Protein AF-A0A1A9WZL6-F1 (afdb_monomer)

Secondary structure (DSSP, 8-state):
-HHHHHHHHHHHHHTT----HHHHHHHHHHHHHHHHHHS---S----------HHHHHHHHHHTT-TT-----TTTTS-HHHHH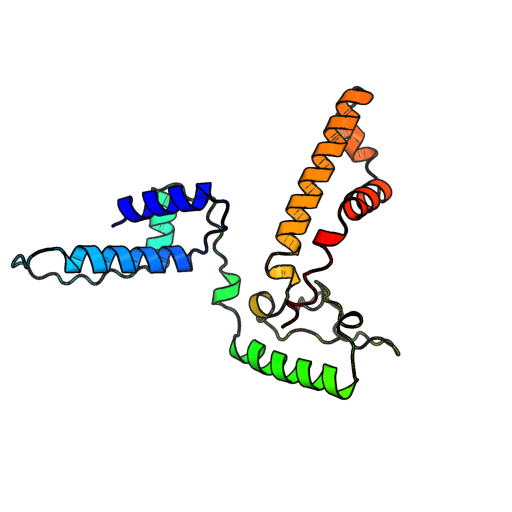HHHHHHHHHHHHHT--GGG----GGGS--TTS-S---BTTB---PPPTT-HHHH-TIIIIIHHHHHHHHHHHHHHHHHHHHHHH---HHHHHHH--HHHHHHHHHT-GGGTS--GGG--

pLDDT: mean 78.18, std 14.18, range [35.38, 95.5]

Organism: NCBI:txid37001

Structure (mmCIF, N/CA/C/O backbone):
data_AF-A0A1A9WZL6-F1
#
_entry.id   AF-A0A1A9WZL6-F1
#
loop_
_atom_site.group_PDB
_atom_site.id
_atom_site.type_symbol
_atom_site.label_atom_id
_atom_site.label_alt_id
_atom_site.label_comp_id
_atom_site.label_asym_id
_atom_site.label_entity_id
_atom_site.label_seq_id
_atom_site.pdbx_PDB_ins_code
_atom_site.Cartn_x
_atom_site.Cartn_y
_atom_site.Cartn_z
_atom_site.occupancy
_atom_site.B_iso_or_equiv
_atom_site.auth_seq_id
_atom_site.auth_comp_id
_atom_site.auth_asym_id
_atom_site.auth_atom_id
_atom_site.pdbx_PDB_model_num
ATOM 1 N N . MET A 1 1 ? -0.242 37.279 -7.493 1.00 82.62 1 MET A N 1
ATOM 2 C CA . MET A 1 1 ? 0.088 35.840 -7.647 1.00 82.62 1 MET A CA 1
ATOM 3 C C . MET A 1 1 ? -0.349 34.998 -6.443 1.00 82.62 1 MET A C 1
ATOM 5 O O . MET A 1 1 ? -1.228 34.166 -6.622 1.00 82.62 1 MET A O 1
ATOM 9 N N . GLU A 1 2 ? 0.187 35.208 -5.230 1.00 83.88 2 GLU A N 1
ATOM 10 C CA . GLU A 1 2 ? -0.081 34.311 -4.080 1.00 83.88 2 GLU A CA 1
ATOM 11 C C . GLU A 1 2 ? -1.556 34.266 -3.645 1.00 83.88 2 GLU A C 1
ATOM 13 O O . GLU A 1 2 ? -2.071 33.188 -3.383 1.00 83.88 2 GLU A O 1
ATOM 18 N N . GLN A 1 3 ? -2.276 35.393 -3.666 1.00 83.25 3 GLN A N 1
ATOM 19 C CA . GLN A 1 3 ? -3.717 35.424 -3.362 1.00 83.25 3 GLN A CA 1
ATOM 20 C C . GLN A 1 3 ? -4.545 34.580 -4.346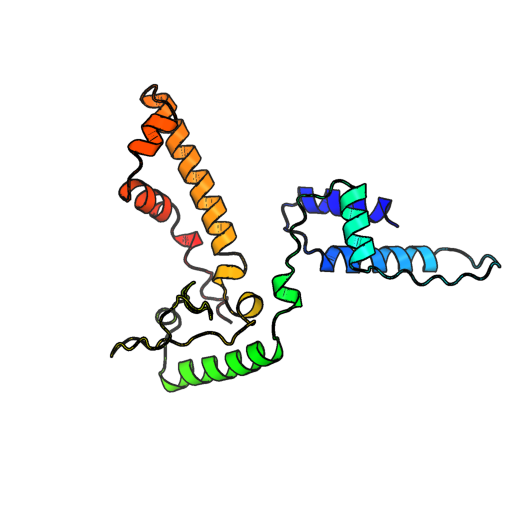 1.00 83.25 3 GLN A C 1
ATOM 22 O O . GLN A 1 3 ? -5.381 33.782 -3.931 1.00 83.25 3 GLN A O 1
ATOM 27 N N . SER A 1 4 ? -4.273 34.706 -5.649 1.00 84.12 4 SER A N 1
ATOM 28 C CA . SER A 1 4 ? -4.923 33.906 -6.695 1.00 84.12 4 SER A CA 1
ATOM 29 C C . SER A 1 4 ? -4.621 32.412 -6.537 1.00 84.12 4 SER A C 1
ATOM 31 O O . SER A 1 4 ? -5.478 31.573 -6.806 1.00 84.12 4 SER A O 1
ATOM 33 N N . LEU A 1 5 ? -3.409 32.076 -6.082 1.00 86.56 5 LEU A N 1
ATOM 34 C CA . LEU A 1 5 ? -3.016 30.702 -5.790 1.00 86.56 5 LEU A CA 1
ATOM 35 C C . LEU A 1 5 ? -3.771 30.147 -4.573 1.00 86.56 5 LEU A C 1
ATOM 37 O O . LEU A 1 5 ? -4.222 29.008 -4.624 1.00 86.56 5 LEU A O 1
ATOM 41 N N . THR A 1 6 ? -3.964 30.942 -3.519 1.00 85.31 6 THR A N 1
ATOM 42 C CA . THR A 1 6 ? -4.725 30.543 -2.325 1.00 85.31 6 THR A CA 1
ATOM 43 C C . THR A 1 6 ? -6.196 30.282 -2.639 1.00 85.31 6 THR A C 1
ATOM 45 O O . THR A 1 6 ? -6.694 29.219 -2.284 1.00 85.31 6 THR A O 1
ATOM 48 N N . VAL A 1 7 ? -6.864 31.172 -3.384 1.00 86.00 7 VAL A N 1
ATOM 49 C CA . VAL A 1 7 ? -8.265 30.967 -3.814 1.00 86.00 7 VAL A CA 1
ATOM 50 C C . VAL A 1 7 ? -8.408 29.676 -4.623 1.00 86.00 7 VAL A C 1
ATOM 52 O O . VAL A 1 7 ? -9.340 28.902 -4.421 1.00 86.00 7 VAL A O 1
ATOM 55 N N . TRP A 1 8 ? -7.447 29.399 -5.508 1.00 85.44 8 TRP A N 1
ATOM 56 C CA . TRP A 1 8 ? -7.428 28.152 -6.268 1.00 85.44 8 TRP A CA 1
ATOM 57 C C . TRP A 1 8 ? -7.211 26.915 -5.373 1.00 85.44 8 TRP A C 1
ATOM 59 O O . TRP A 1 8 ? -7.873 25.900 -5.567 1.00 85.44 8 TRP A O 1
ATOM 69 N N . ILE A 1 9 ? -6.334 26.985 -4.365 1.00 81.44 9 ILE A N 1
ATOM 70 C CA . ILE A 1 9 ? -6.131 25.891 -3.394 1.00 81.44 9 ILE A CA 1
ATOM 71 C C . ILE A 1 9 ? -7.400 25.646 -2.559 1.00 81.44 9 ILE A C 1
ATOM 73 O O . ILE A 1 9 ? -7.759 24.496 -2.305 1.00 81.44 9 ILE A O 1
ATOM 77 N N . GLU A 1 10 ? -8.107 26.695 -2.147 1.00 81.94 10 GLU A N 1
ATOM 78 C CA . GLU A 1 10 ? -9.365 26.583 -1.397 1.00 81.94 10 GLU A CA 1
ATOM 79 C C . GLU A 1 10 ? -10.476 25.910 -2.219 1.00 81.94 10 GLU A C 1
ATOM 81 O O . GLU A 1 10 ? -11.231 25.088 -1.699 1.00 81.94 10 GLU A O 1
ATOM 86 N N . ASP A 1 11 ? -10.551 26.202 -3.516 1.00 79.81 11 ASP A N 1
ATOM 87 C CA . ASP A 1 11 ? -11.493 25.555 -4.435 1.00 79.81 11 ASP A CA 1
ATOM 88 C C . ASP A 1 11 ? -11.171 24.059 -4.632 1.00 79.81 11 ASP A C 1
ATOM 90 O O . ASP A 1 11 ? -12.042 23.186 -4.582 1.00 79.81 11 ASP A O 1
ATOM 94 N N . MET A 1 12 ? -9.884 23.731 -4.744 1.00 71.44 12 MET A N 1
ATOM 95 C CA . MET A 1 12 ? -9.415 22.349 -4.896 1.00 71.44 12 MET A CA 1
ATOM 96 C C . MET A 1 12 ? -9.511 21.520 -3.606 1.00 71.44 12 MET A C 1
ATOM 98 O O . MET A 1 12 ? -9.736 20.312 -3.649 1.00 71.44 12 MET A O 1
ATOM 102 N N . THR A 1 13 ? -9.406 22.144 -2.433 1.00 67.56 13 THR A N 1
ATOM 103 C CA . THR A 1 13 ? -9.600 21.438 -1.153 1.00 67.56 13 THR A CA 1
ATOM 104 C C . THR A 1 13 ? -11.074 21.108 -0.889 1.00 67.56 13 THR A C 1
ATOM 106 O O . THR A 1 13 ? -11.366 20.064 -0.301 1.00 67.56 13 THR A O 1
ATOM 109 N N . LYS A 1 14 ? -12.022 21.911 -1.396 1.00 69.62 14 LYS A N 1
ATOM 110 C CA . LYS A 1 14 ? -13.469 21.607 -1.350 1.00 69.62 14 LYS A CA 1
ATOM 111 C C . LYS A 1 14 ? -13.859 20.392 -2.198 1.00 69.62 14 LY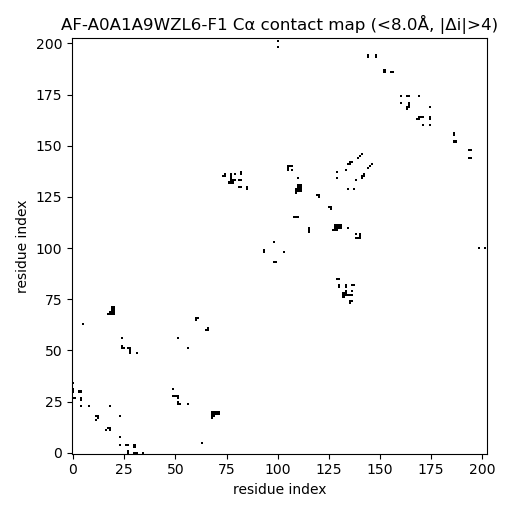S A C 1
ATOM 113 O O . LYS A 1 14 ? -14.809 19.694 -1.852 1.00 69.62 14 LYS A O 1
ATOM 118 N N . THR A 1 15 ? -13.104 20.091 -3.253 1.00 62.06 15 THR A N 1
ATOM 119 C CA . THR A 1 15 ? -13.333 18.939 -4.145 1.00 62.06 15 THR A CA 1
ATOM 120 C C . THR A 1 15 ? -12.657 17.635 -3.674 1.00 62.06 15 THR A C 1
ATOM 122 O O . THR A 1 15 ? -12.689 16.638 -4.388 1.00 62.06 15 THR A O 1
ATOM 125 N N . ARG A 1 16 ? -12.113 17.592 -2.440 1.00 54.00 16 ARG A N 1
ATOM 126 C CA . ARG A 1 16 ? -11.477 16.419 -1.784 1.00 54.00 16 ARG A CA 1
ATOM 127 C C . ARG A 1 16 ? -10.335 15.750 -2.575 1.00 54.00 16 ARG A C 1
ATOM 129 O O . ARG A 1 16 ? -9.996 14.600 -2.295 1.00 54.00 16 ARG A O 1
ATOM 136 N N . LEU A 1 17 ? -9.699 16.451 -3.512 1.00 56.75 17 LEU A N 1
ATOM 137 C CA . LEU A 1 17 ? -8.509 15.954 -4.207 1.00 56.75 17 LEU A CA 1
ATOM 138 C C . LEU A 1 17 ? -7.251 16.221 -3.369 1.00 56.75 17 LEU A C 1
ATOM 140 O O . LEU A 1 17 ? -7.033 17.326 -2.872 1.00 56.75 17 LEU A O 1
ATOM 144 N N . SER A 1 18 ? -6.411 15.196 -3.206 1.00 57.91 18 SER A N 1
ATOM 145 C CA . SER A 1 18 ? -5.096 15.336 -2.572 1.00 57.91 18 SER A CA 1
ATOM 146 C C . SER A 1 18 ? -4.189 16.173 -3.478 1.00 57.91 18 SER A C 1
ATOM 148 O O . SER A 1 18 ? -3.873 15.760 -4.591 1.00 57.91 18 SER A O 1
ATOM 150 N N . LEU A 1 19 ? -3.785 17.359 -3.021 1.00 65.38 19 LEU A N 1
ATOM 151 C CA . LEU A 1 19 ? -2.954 18.286 -3.791 1.00 65.38 19 LEU A CA 1
ATOM 152 C C . LEU A 1 19 ? -1.462 18.009 -3.572 1.00 65.38 19 LEU A C 1
ATOM 154 O O . LEU A 1 19 ? -0.939 18.219 -2.477 1.00 65.38 19 LEU A O 1
ATOM 158 N N . ASP A 1 20 ? -0.771 17.604 -4.637 1.00 70.38 20 ASP A N 1
ATOM 159 C CA . ASP A 1 20 ? 0.691 17.503 -4.678 1.00 70.38 20 ASP A CA 1
ATOM 160 C C . ASP A 1 20 ? 1.331 18.909 -4.682 1.00 70.38 20 ASP A C 1
ATOM 162 O O . ASP A 1 20 ? 0.933 19.813 -5.425 1.00 70.38 20 ASP A O 1
ATOM 166 N N . GLY A 1 21 ? 2.368 19.099 -3.862 1.00 72.44 21 GLY A N 1
ATOM 167 C CA . GLY A 1 21 ? 3.145 20.335 -3.803 1.00 72.44 21 GLY A CA 1
ATOM 168 C C . GLY A 1 21 ? 3.780 20.732 -5.141 1.00 72.44 21 GLY A C 1
ATOM 169 O O . GLY A 1 21 ? 3.958 21.925 -5.393 1.00 72.44 21 GLY A O 1
ATOM 170 N N . ASN A 1 22 ? 4.074 19.780 -6.033 1.00 77.06 22 ASN A N 1
ATOM 171 C CA . ASN A 1 22 ? 4.552 20.096 -7.383 1.00 77.06 22 ASN A CA 1
ATOM 172 C C . ASN A 1 22 ? 3.460 20.728 -8.255 1.00 77.06 22 ASN A C 1
ATOM 174 O O . ASN A 1 22 ? 3.741 21.688 -8.976 1.00 77.06 22 ASN A O 1
ATOM 178 N N . VAL A 1 23 ? 2.210 20.275 -8.132 1.00 81.62 23 VAL A N 1
ATOM 179 C CA . VAL A 1 23 ? 1.062 20.863 -8.842 1.00 81.62 23 VAL A CA 1
ATOM 180 C C . VAL A 1 23 ? 0.847 22.309 -8.388 1.00 81.62 23 VAL A C 1
ATOM 182 O O . VAL A 1 23 ? 0.633 23.198 -9.215 1.00 81.62 23 VAL A O 1
ATOM 185 N N . VAL A 1 24 ? 0.997 22.581 -7.087 1.00 82.81 24 VAL A N 1
ATOM 186 C CA . VAL A 1 24 ? 0.900 23.945 -6.541 1.00 82.81 24 VAL A CA 1
ATOM 187 C C . VAL A 1 24 ? 2.015 24.849 -7.081 1.00 82.81 24 VAL A C 1
ATOM 189 O O . VAL A 1 24 ? 1.739 25.968 -7.514 1.00 82.81 24 VAL A O 1
ATOM 192 N N . LYS A 1 25 ? 3.264 24.365 -7.133 1.00 85.06 25 LYS A N 1
ATOM 193 C CA . LYS A 1 25 ? 4.392 25.115 -7.720 1.00 85.06 25 LYS A CA 1
ATOM 194 C C . LYS A 1 25 ? 4.180 25.410 -9.207 1.00 85.06 25 LYS A C 1
ATOM 196 O O . LYS A 1 25 ? 4.403 26.538 -9.641 1.00 85.06 25 LYS A O 1
ATOM 201 N N . GLN A 1 26 ? 3.704 24.435 -9.984 1.00 82.50 26 GLN A N 1
ATOM 202 C CA . GLN A 1 26 ? 3.396 24.628 -11.405 1.00 82.50 26 GLN A CA 1
ATOM 203 C C . GLN A 1 26 ? 2.263 25.638 -11.616 1.00 82.50 26 GLN A C 1
ATOM 205 O O . GLN A 1 26 ? 2.345 26.488 -12.505 1.00 82.50 26 GLN A O 1
ATOM 210 N N . LYS A 1 27 ? 1.2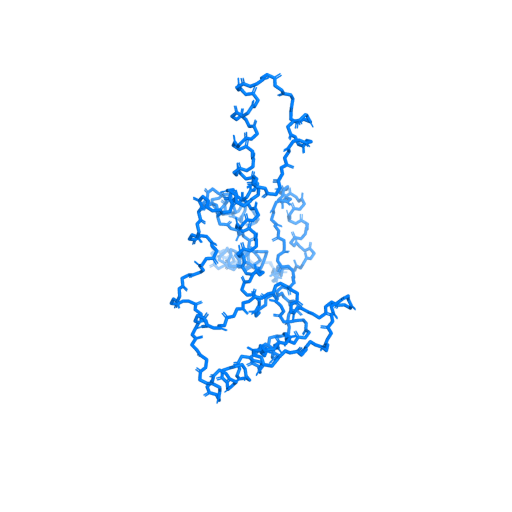11 25.584 -10.790 1.00 87.94 27 LYS A N 1
ATOM 211 C CA . LYS A 1 27 ? 0.116 26.556 -10.851 1.00 87.94 27 LYS A CA 1
ATOM 212 C C . LYS A 1 27 ? 0.599 27.968 -10.512 1.00 87.94 27 LYS A C 1
ATOM 214 O O . LYS A 1 27 ? 0.206 28.906 -11.201 1.00 87.94 27 LYS A O 1
ATOM 219 N N . ALA A 1 28 ? 1.485 28.115 -9.525 1.00 88.50 28 ALA A N 1
ATOM 220 C CA . ALA A 1 28 ? 2.089 29.398 -9.162 1.00 88.50 28 ALA A CA 1
ATOM 221 C C . ALA A 1 28 ? 2.856 30.034 -10.333 1.00 88.50 28 ALA A C 1
ATOM 223 O O . ALA A 1 28 ? 2.652 31.210 -10.628 1.00 88.50 28 ALA A O 1
ATOM 224 N N . LEU A 1 29 ? 3.668 29.239 -11.044 1.00 86.44 29 LEU A N 1
ATOM 225 C CA . LEU A 1 29 ? 4.390 29.685 -12.243 1.00 86.44 29 LEU A CA 1
ATOM 226 C C . LEU A 1 29 ? 3.434 30.131 -13.356 1.00 86.44 29 LEU A C 1
ATOM 228 O O . LEU A 1 29 ? 3.625 31.189 -13.947 1.00 86.44 29 LEU A O 1
ATOM 232 N N . LYS A 1 30 ? 2.370 29.358 -13.615 1.00 86.81 30 LYS A N 1
ATOM 233 C CA . LYS A 1 30 ? 1.360 29.719 -14.623 1.00 86.81 30 LYS A CA 1
ATOM 234 C C . LYS A 1 30 ? 0.658 31.036 -14.290 1.00 86.81 30 LYS A C 1
ATOM 236 O O . LYS A 1 30 ? 0.483 31.861 -15.178 1.00 86.81 30 LYS A O 1
ATOM 241 N N . ILE A 1 31 ? 0.277 31.239 -13.026 1.00 86.25 31 ILE A N 1
ATOM 242 C CA . ILE A 1 31 ? -0.351 32.489 -12.571 1.00 86.25 31 ILE A CA 1
ATOM 243 C C . ILE A 1 31 ? 0.625 33.660 -12.720 1.00 86.25 31 ILE A C 1
ATOM 245 O O . ILE A 1 31 ? 0.223 34.715 -13.193 1.00 86.25 31 ILE A O 1
ATOM 249 N N . PHE A 1 32 ? 1.894 33.483 -12.343 1.00 86.12 32 PHE A N 1
ATOM 250 C CA . PHE A 1 32 ? 2.912 34.525 -12.483 1.00 86.12 32 PHE A CA 1
ATOM 251 C C . PHE A 1 32 ? 3.109 34.944 -13.946 1.00 86.12 32 PHE A C 1
ATOM 253 O O . PHE A 1 32 ? 2.983 36.120 -14.269 1.00 86.12 32 PHE A O 1
ATOM 260 N N . ASN A 1 33 ? 3.318 33.977 -14.844 1.00 84.56 33 ASN A N 1
ATOM 261 C CA . ASN A 1 33 ? 3.514 34.254 -16.268 1.00 84.56 33 ASN A CA 1
ATOM 262 C C . ASN A 1 33 ? 2.287 34.920 -16.906 1.00 84.56 33 ASN A C 1
ATOM 264 O O . ASN A 1 33 ? 2.438 35.801 -17.748 1.00 84.56 33 ASN A O 1
ATOM 268 N N . TYR A 1 34 ? 1.079 34.511 -16.504 1.00 82.44 34 TYR A N 1
ATOM 269 C CA . TYR A 1 34 ? -0.162 35.122 -16.977 1.00 82.44 34 TYR A CA 1
ATOM 270 C C . TYR A 1 34 ? -0.248 36.599 -16.580 1.00 82.44 34 TYR A C 1
ATOM 272 O O . TYR A 1 34 ? -0.511 37.434 -17.437 1.00 82.44 34 TYR A O 1
ATOM 280 N N . LEU A 1 35 ? 0.034 36.925 -15.314 1.00 81.19 35 LEU A N 1
ATOM 281 C CA . LEU A 1 35 ? -0.000 38.305 -14.821 1.00 81.19 35 LEU A CA 1
ATOM 282 C C . LEU A 1 35 ? 1.030 39.185 -15.546 1.00 81.19 35 LEU A C 1
ATOM 284 O O . LEU A 1 35 ? 0.670 40.250 -16.040 1.00 81.19 35 LEU A O 1
ATOM 288 N N . ASN A 1 36 ? 2.252 38.683 -15.738 1.00 75.94 36 ASN A N 1
ATOM 289 C CA . ASN A 1 36 ? 3.298 39.402 -16.473 1.00 75.94 36 ASN A CA 1
ATOM 290 C C . ASN A 1 36 ? 2.979 39.581 -17.965 1.00 75.94 36 ASN A C 1
ATOM 292 O O . ASN A 1 36 ? 3.452 40.525 -18.582 1.00 75.94 36 ASN A O 1
ATOM 296 N N . SER A 1 37 ? 2.190 38.682 -18.561 1.00 73.75 37 SER A N 1
ATOM 297 C CA . SER A 1 37 ? 1.762 38.805 -19.965 1.00 73.75 37 SER A CA 1
ATOM 298 C C . SER A 1 37 ? 0.626 39.819 -20.149 1.00 73.75 37 SER A C 1
ATOM 300 O O . SER A 1 37 ? 0.337 40.218 -21.274 1.00 73.75 37 SER A O 1
ATOM 302 N N . THR A 1 38 ? -0.049 40.203 -19.060 1.00 67.25 38 THR A N 1
ATOM 303 C CA . THR A 1 38 ? -1.181 41.143 -19.068 1.00 67.25 38 THR A CA 1
ATOM 304 C C . THR A 1 38 ? -0.813 42.561 -18.628 1.00 67.25 38 THR A C 1
ATOM 306 O O . THR A 1 38 ? -1.606 43.478 -18.835 1.00 67.25 38 THR A O 1
ATOM 309 N N . GLU A 1 39 ? 0.371 42.762 -18.050 1.00 65.94 39 GLU A N 1
ATOM 310 C CA . GLU A 1 39 ? 0.878 44.087 -17.688 1.00 65.94 39 GLU A CA 1
ATOM 311 C C . GLU A 1 39 ? 1.499 44.774 -18.921 1.00 65.94 39 GLU A C 1
ATOM 313 O O . GLU A 1 39 ? 2.330 44.206 -19.627 1.00 65.94 39 GLU A O 1
ATOM 318 N N . GLN A 1 40 ? 1.048 45.998 -19.226 1.00 56.62 40 GLN A N 1
ATOM 319 C CA . GLN A 1 40 ? 1.673 46.857 -20.241 1.00 56.62 40 GLN A CA 1
ATOM 320 C C . GLN A 1 40 ? 3.105 47.214 -19.805 1.00 56.62 40 GLN A C 1
ATOM 322 O O . GLN A 1 40 ? 3.336 47.361 -18.605 1.00 56.62 40 GLN A O 1
ATOM 327 N N . PRO A 1 41 ? 4.057 47.389 -20.741 1.00 52.47 41 PRO A N 1
ATOM 328 C CA . PRO A 1 41 ? 5.465 47.559 -20.408 1.00 52.47 41 PRO A CA 1
ATOM 329 C C . PRO A 1 41 ? 5.685 48.905 -19.710 1.00 52.47 41 PRO A C 1
ATOM 331 O O . PRO A 1 41 ? 5.793 49.945 -20.357 1.00 52.47 41 PRO A O 1
ATOM 334 N N . SER A 1 42 ? 5.747 48.898 -18.380 1.00 53.50 42 SER A N 1
ATOM 335 C CA . SER A 1 42 ? 6.302 50.009 -17.620 1.00 53.50 42 SER A CA 1
ATOM 336 C C . SER A 1 42 ? 7.822 49.911 -17.660 1.00 53.50 42 SER A C 1
ATOM 338 O O . SER A 1 42 ? 8.404 48.883 -17.320 1.00 53.50 42 SER A O 1
ATOM 340 N N . THR A 1 43 ? 8.446 50.996 -18.102 1.00 53.31 43 THR A N 1
ATOM 341 C CA . THR A 1 43 ? 9.883 51.247 -18.038 1.00 53.31 43 THR A CA 1
ATOM 342 C C . THR A 1 43 ? 10.327 51.300 -16.582 1.00 53.31 43 THR A C 1
ATOM 344 O O . THR A 1 43 ? 10.277 52.367 -15.992 1.00 53.31 43 THR A O 1
ATOM 347 N N . ASP A 1 44 ? 10.689 50.159 -16.010 1.00 52.22 44 ASP A N 1
ATOM 348 C CA . ASP A 1 44 ? 11.685 50.043 -14.945 1.00 52.22 44 ASP A CA 1
ATOM 349 C C . ASP A 1 44 ? 12.150 48.581 -14.914 1.00 52.22 44 ASP A C 1
ATOM 351 O O . ASP A 1 44 ? 11.382 47.647 -14.677 1.00 52.22 44 ASP A O 1
ATOM 355 N N . GLU A 1 45 ? 13.413 48.391 -15.286 1.00 54.72 45 GLU A N 1
ATOM 356 C CA . GLU A 1 45 ? 14.087 47.103 -15.370 1.00 54.72 45 GLU A CA 1
ATOM 357 C C . GLU A 1 45 ? 14.250 46.492 -13.978 1.00 54.72 45 GLU A C 1
ATOM 359 O O . GLU A 1 45 ? 15.171 46.823 -13.242 1.00 54.72 45 GLU A O 1
ATOM 364 N N . ASP A 1 46 ? 13.400 45.523 -13.660 1.00 49.34 46 ASP A N 1
ATOM 365 C CA . ASP A 1 46 ? 13.840 44.340 -12.930 1.00 49.34 46 ASP A CA 1
ATOM 366 C C . ASP A 1 46 ? 13.001 43.148 -13.401 1.00 49.34 46 ASP A C 1
ATOM 368 O O . ASP A 1 46 ? 11.917 42.849 -12.898 1.00 49.34 46 ASP A O 1
ATOM 372 N N . ASN A 1 47 ? 13.492 42.467 -14.443 1.00 56.78 47 ASN A N 1
ATOM 373 C CA . ASN A 1 47 ? 12.912 41.231 -14.972 1.00 56.78 47 ASN A CA 1
ATOM 374 C C . ASN A 1 47 ? 13.180 40.080 -13.988 1.00 56.78 47 ASN A C 1
ATOM 376 O O . ASN A 1 47 ? 13.953 39.156 -14.249 1.00 56.78 47 ASN A O 1
ATOM 380 N N . HIS A 1 48 ? 12.600 40.168 -12.795 1.00 63.47 48 HIS A N 1
ATOM 381 C CA . HIS A 1 48 ? 12.725 39.147 -11.775 1.00 63.47 48 HIS A CA 1
ATOM 382 C C . HIS A 1 48 ? 11.864 37.945 -12.156 1.00 63.47 48 HIS A C 1
ATOM 384 O O . HIS A 1 48 ? 10.672 37.864 -11.859 1.00 63.47 48 HIS A O 1
ATOM 390 N N . GLN A 1 49 ? 12.497 36.975 -12.813 1.00 77.19 49 GLN A N 1
ATOM 391 C CA . GLN A 1 49 ? 11.911 35.669 -13.069 1.00 77.19 49 GLN A CA 1
ATOM 392 C C . GLN A 1 49 ? 11.531 35.009 -11.735 1.00 77.19 49 GLN A C 1
ATOM 394 O O . GLN A 1 49 ? 12.387 34.621 -10.938 1.00 77.19 49 GLN A O 1
ATOM 399 N N . PHE A 1 50 ? 10.233 34.862 -11.476 1.00 84.56 50 PHE A N 1
ATOM 400 C CA . PHE A 1 50 ? 9.766 34.132 -10.304 1.00 84.56 50 PHE A CA 1
ATOM 401 C C . PHE A 1 50 ? 10.118 32.648 -10.425 1.00 84.56 50 PHE A C 1
ATOM 403 O O . PHE A 1 50 ? 9.742 31.968 -11.382 1.00 84.56 50 PHE A O 1
ATOM 410 N N . VAL A 1 51 ? 10.797 32.128 -9.404 1.00 83.88 51 VAL A N 1
ATOM 411 C CA . VAL A 1 51 ? 11.112 30.705 -9.277 1.00 83.88 51 VAL A CA 1
ATOM 412 C C . VAL A 1 51 ? 10.312 30.130 -8.116 1.00 83.88 51 VAL A C 1
ATOM 414 O O . VAL A 1 51 ? 10.523 30.497 -6.957 1.00 83.88 51 VAL A O 1
ATOM 417 N N . ALA A 1 52 ? 9.437 29.165 -8.409 1.00 85.69 52 ALA A N 1
ATOM 418 C CA . ALA A 1 52 ? 8.666 28.414 -7.415 1.00 85.69 52 ALA A CA 1
ATOM 419 C C . ALA A 1 52 ? 9.549 27.400 -6.651 1.00 85.69 52 ALA A C 1
ATOM 421 O O . ALA A 1 52 ? 9.336 26.185 -6.683 1.00 85.69 52 ALA A O 1
ATOM 422 N N . SER A 1 53 ? 10.586 27.905 -5.979 1.00 84.38 53 SER A N 1
ATOM 423 C CA . SER A 1 53 ? 11.588 27.114 -5.263 1.00 84.38 53 SER A CA 1
ATOM 424 C C . SER A 1 53 ? 10.998 26.373 -4.057 1.00 84.38 53 SER A C 1
ATOM 426 O O . SER A 1 53 ? 9.928 26.709 -3.543 1.00 84.38 53 SER A O 1
ATOM 428 N N . LYS A 1 54 ? 11.730 25.371 -3.548 1.00 79.00 54 LYS A N 1
ATOM 429 C CA . LYS A 1 54 ? 11.360 24.660 -2.310 1.00 79.00 54 LYS A CA 1
ATOM 430 C C . LYS A 1 54 ? 11.223 25.628 -1.126 1.00 79.00 54 LYS A C 1
ATOM 432 O O . LYS A 1 54 ? 10.230 25.573 -0.415 1.00 79.00 54 LYS A O 1
ATOM 437 N N . CYS A 1 55 ? 12.171 26.553 -0.963 1.00 80.88 55 CYS A N 1
ATOM 438 C CA . CYS A 1 55 ? 12.159 27.538 0.124 1.00 80.88 55 CYS A CA 1
ATOM 439 C C . CYS A 1 55 ? 10.974 28.511 0.016 1.00 80.88 55 CYS A C 1
ATOM 441 O O . CYS A 1 55 ? 10.327 28.810 1.021 1.00 80.88 55 CYS A O 1
ATOM 443 N N . TRP A 1 56 ? 10.647 28.964 -1.200 1.00 89.44 56 TRP A N 1
ATOM 444 C CA . TRP A 1 56 ? 9.450 29.774 -1.430 1.00 89.44 56 TRP A CA 1
ATOM 445 C C . TRP A 1 56 ? 8.180 29.009 -1.040 1.00 89.44 56 TRP A C 1
ATOM 447 O O . TRP A 1 56 ? 7.359 29.538 -0.295 1.00 89.44 56 TRP A O 1
ATOM 457 N N . PHE A 1 57 ? 8.054 27.751 -1.470 1.00 85.12 57 PHE A N 1
ATOM 458 C CA . PHE A 1 57 ? 6.875 26.933 -1.192 1.00 85.12 57 PHE A CA 1
ATOM 459 C C . PHE A 1 57 ? 6.682 26.660 0.309 1.00 85.12 57 PHE A C 1
ATOM 461 O O . PHE A 1 57 ? 5.568 26.792 0.810 1.00 85.12 57 PHE A O 1
ATOM 468 N N . GLU A 1 58 ? 7.752 26.371 1.058 1.00 82.00 58 GLU A N 1
ATOM 469 C CA . GLU A 1 58 ? 7.668 26.210 2.520 1.00 82.00 58 GLU A CA 1
ATOM 470 C C . GLU A 1 58 ? 7.245 27.510 3.220 1.00 82.00 58 GLU A C 1
ATOM 472 O O . GLU A 1 58 ? 6.378 27.507 4.099 1.00 82.00 58 GLU A O 1
ATOM 477 N N . LYS A 1 59 ? 7.803 28.654 2.799 1.00 87.00 59 LYS A N 1
ATOM 478 C CA . LYS A 1 59 ? 7.399 29.970 3.316 1.00 87.00 59 LYS A CA 1
ATOM 479 C C . LYS A 1 59 ? 5.952 30.304 2.954 1.00 87.00 59 LYS A C 1
ATOM 481 O O . LYS A 1 59 ? 5.253 30.902 3.764 1.00 87.00 59 LYS A O 1
ATOM 486 N N . PHE A 1 60 ? 5.497 29.941 1.758 1.00 85.56 60 PHE A N 1
ATOM 487 C CA . PHE A 1 60 ? 4.110 30.093 1.318 1.00 85.56 60 PHE A CA 1
ATOM 488 C C . PHE A 1 60 ? 3.163 29.236 2.171 1.00 85.56 60 PHE A C 1
ATOM 490 O O . PHE A 1 60 ? 2.221 29.773 2.750 1.00 85.56 60 PHE A O 1
ATOM 497 N N . LYS A 1 61 ? 3.468 27.944 2.369 1.00 85.12 61 LYS A N 1
ATOM 498 C CA . LYS A 1 61 ? 2.701 27.057 3.260 1.00 85.12 61 LYS A CA 1
ATOM 499 C C . LYS A 1 61 ? 2.590 27.618 4.672 1.00 85.12 61 LYS A C 1
ATOM 501 O O . LYS A 1 61 ? 1.507 27.598 5.250 1.00 85.12 61 LYS A O 1
ATOM 506 N N . LYS A 1 62 ? 3.702 28.125 5.214 1.00 84.19 62 LYS A N 1
ATOM 507 C CA . LYS A 1 62 ? 3.745 28.727 6.550 1.00 84.19 62 LYS A CA 1
ATOM 508 C C . LYS A 1 62 ? 2.902 30.002 6.636 1.00 84.19 62 LYS A C 1
ATOM 510 O O . LYS A 1 62 ? 2.210 30.185 7.627 1.00 84.19 62 LYS A O 1
ATOM 515 N N . ARG A 1 63 ? 2.949 30.866 5.616 1.00 85.38 63 ARG A N 1
ATOM 516 C CA . ARG A 1 63 ? 2.190 32.130 5.579 1.00 85.38 63 ARG A CA 1
ATOM 517 C C . ARG A 1 63 ? 0.684 31.929 5.425 1.00 85.38 63 ARG A C 1
ATOM 519 O O . ARG A 1 63 ? -0.075 32.721 5.966 1.00 85.38 63 ARG A O 1
ATOM 526 N N . HIS A 1 64 ? 0.266 30.881 4.721 1.00 81.56 64 HIS A N 1
ATOM 527 C CA . HIS A 1 64 ? -1.146 30.590 4.456 1.00 81.56 64 HIS A CA 1
ATOM 528 C C . HIS A 1 64 ? -1.707 29.436 5.301 1.00 81.56 64 HIS A C 1
ATOM 530 O O . HIS A 1 64 ? -2.777 28.920 4.996 1.00 81.56 64 HIS A O 1
ATOM 536 N N . SER A 1 65 ? -0.995 29.014 6.352 1.00 79.50 65 SER A N 1
ATOM 537 C CA . SER A 1 65 ? -1.427 27.956 7.281 1.00 79.50 65 SER A CA 1
ATOM 538 C C . SER A 1 65 ? -1.827 26.636 6.598 1.00 79.50 65 SER A C 1
ATOM 540 O O . SER A 1 65 ? -2.700 25.905 7.065 1.00 79.50 65 SER A O 1
ATOM 542 N N . LEU A 1 66 ? -1.162 26.292 5.489 1.00 73.69 66 LEU A N 1
ATOM 543 C CA . LEU A 1 66 ? -1.458 25.113 4.663 1.00 73.69 66 LEU A CA 1
ATOM 544 C C . LEU A 1 66 ? -0.763 23.851 5.201 1.00 73.69 66 LEU A C 1
ATOM 546 O O . LEU A 1 66 ? -0.038 23.150 4.488 1.00 73.69 66 LEU A O 1
ATOM 550 N N . HIS A 1 67 ? -0.951 23.572 6.491 1.00 61.25 67 HIS A N 1
ATOM 551 C CA . HIS A 1 67 ? -0.284 22.476 7.203 1.00 61.25 67 HIS A CA 1
ATOM 552 C C . HIS A 1 67 ? -0.724 21.080 6.724 1.00 61.25 67 HIS A C 1
ATOM 554 O O . HIS A 1 67 ? 0.009 20.112 6.905 1.00 61.25 67 HIS A O 1
ATOM 560 N N . SER A 1 68 ? -1.889 20.983 6.077 1.00 56.31 68 SER A N 1
ATOM 561 C CA . SER A 1 68 ? -2.491 19.740 5.576 1.00 56.31 68 SER A CA 1
ATOM 562 C C . SER A 1 68 ? -2.036 19.327 4.172 1.00 56.31 68 SER A C 1
ATOM 564 O O . SER A 1 68 ? -2.297 18.195 3.765 1.00 56.31 68 SER A O 1
ATOM 566 N N . LEU A 1 69 ? -1.338 20.198 3.431 1.00 59.75 69 LEU A N 1
ATOM 567 C CA . LEU A 1 69 ? -0.763 19.843 2.132 1.00 59.75 69 LEU A CA 1
ATOM 568 C C . LEU A 1 69 ? 0.425 18.897 2.353 1.00 59.75 69 LEU A C 1
ATOM 570 O O . LEU A 1 69 ? 1.557 19.343 2.597 1.00 59.75 69 LEU A O 1
ATOM 574 N N . LYS A 1 70 ? 0.153 17.587 2.312 1.00 53.00 70 LYS A N 1
ATOM 575 C CA . LYS A 1 70 ? 1.177 16.539 2.344 1.00 53.00 70 LYS A CA 1
ATOM 576 C C . LYS A 1 70 ? 2.090 16.713 1.134 1.00 53.00 70 LYS A C 1
ATOM 578 O O . LYS A 1 70 ? 1.650 16.680 -0.008 1.00 53.00 70 LYS A O 1
ATOM 583 N N . ILE A 1 71 ? 3.375 16.918 1.399 1.00 46.81 71 ILE A N 1
ATOM 584 C CA . ILE A 1 71 ? 4.397 16.902 0.357 1.00 46.81 71 ILE A CA 1
ATOM 585 C C . ILE A 1 71 ? 4.633 15.433 0.037 1.00 46.81 71 ILE A C 1
ATOM 587 O O . ILE A 1 71 ? 5.169 14.707 0.870 1.00 46.81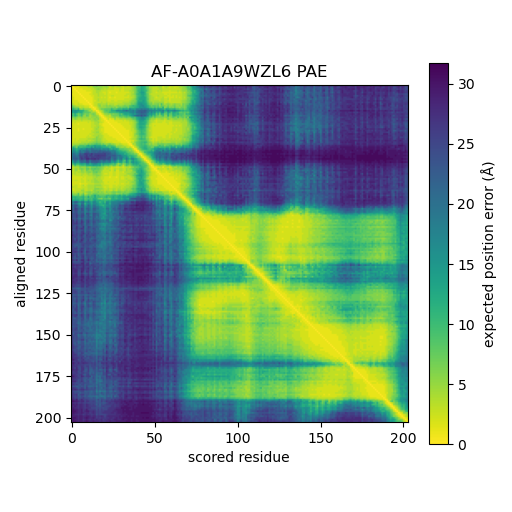 71 ILE A O 1
ATOM 591 N N . GLN A 1 72 ? 4.227 14.996 -1.150 1.00 46.06 72 GLN A N 1
ATOM 592 C CA . GLN A 1 72 ? 4.571 13.678 -1.675 1.00 46.06 72 GLN A CA 1
ATOM 593 C C . GLN A 1 72 ? 6.038 13.732 -2.147 1.00 46.06 72 GLN A C 1
ATOM 595 O O . GLN A 1 72 ? 6.343 13.817 -3.331 1.00 46.06 72 GLN A O 1
ATOM 600 N N . GLY A 1 73 ? 6.960 13.839 -1.185 1.00 43.28 73 GLY A 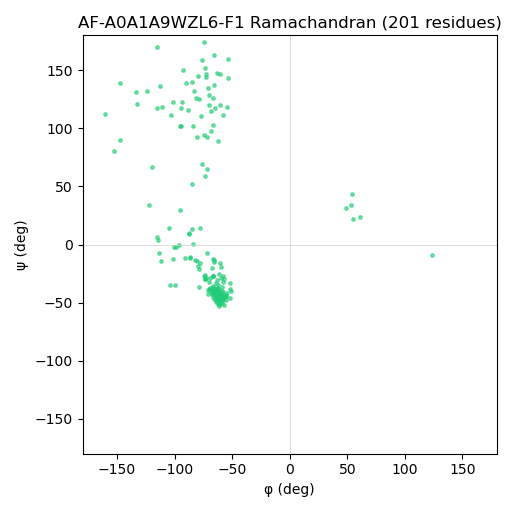N 1
ATOM 601 C CA . GLY A 1 73 ? 8.387 14.075 -1.429 1.00 43.28 73 GLY A CA 1
ATOM 602 C C . GLY A 1 73 ? 9.132 12.846 -1.945 1.00 43.28 73 GLY A C 1
ATOM 603 O O . GLY A 1 73 ? 10.093 12.996 -2.688 1.00 43.28 73 GLY A O 1
ATOM 604 N N . GLU A 1 74 ? 8.651 11.649 -1.613 1.00 50.34 74 GLU A N 1
ATOM 605 C CA . GLU A 1 74 ? 9.276 10.370 -1.979 1.00 50.34 74 GLU A CA 1
ATOM 606 C C . GLU A 1 74 ? 9.195 10.070 -3.476 1.00 50.34 74 GLU A C 1
ATOM 608 O O . GLU A 1 74 ? 10.079 9.425 -4.031 1.00 50.34 74 GLU A O 1
ATOM 613 N N . ARG A 1 75 ? 8.165 10.578 -4.163 1.00 53.19 75 ARG A N 1
ATOM 614 C CA . ARG A 1 75 ? 8.010 10.396 -5.612 1.00 53.19 75 ARG A CA 1
ATOM 615 C C . ARG A 1 75 ? 9.010 11.236 -6.411 1.00 53.19 75 ARG A C 1
ATOM 617 O O . ARG A 1 75 ? 9.398 10.850 -7.505 1.00 53.19 75 ARG A O 1
ATOM 624 N N . ALA A 1 76 ? 9.440 12.377 -5.869 1.00 53.75 76 ALA A N 1
ATOM 625 C CA . ALA A 1 76 ? 10.397 13.264 -6.532 1.00 53.75 76 ALA A CA 1
ATOM 626 C C . ALA A 1 76 ? 11.855 12.785 -6.412 1.00 53.75 76 ALA A C 1
ATOM 628 O O . ALA A 1 76 ? 12.690 13.209 -7.205 1.00 53.75 76 ALA A O 1
ATOM 629 N N . SER A 1 77 ? 12.163 11.938 -5.424 1.00 66.31 77 SER A N 1
ATOM 630 C CA . SER A 1 77 ? 13.478 11.304 -5.241 1.00 66.31 77 SER A CA 1
ATOM 631 C C . SER A 1 77 ? 13.561 9.894 -5.825 1.00 66.31 77 SER A C 1
ATOM 633 O O . SER A 1 77 ? 14.595 9.248 -5.679 1.00 66.31 77 SER A O 1
ATOM 635 N N . ALA A 1 78 ? 12.474 9.397 -6.414 1.00 77.94 78 ALA A N 1
ATOM 636 C CA . ALA A 1 78 ? 12.405 8.036 -6.910 1.00 77.94 78 ALA A CA 1
ATOM 637 C C . ALA A 1 78 ? 13.242 7.848 -8.180 1.00 77.94 78 ALA A C 1
ATOM 639 O O . ALA A 1 78 ? 13.311 8.737 -9.034 1.00 77.94 78 ALA A O 1
ATOM 640 N N . ASP A 1 79 ? 13.851 6.673 -8.308 1.00 84.81 79 ASP A N 1
ATOM 641 C CA . ASP A 1 79 ? 14.654 6.304 -9.470 1.00 84.81 79 ASP A CA 1
ATOM 642 C C . ASP A 1 79 ? 13.743 5.841 -10.617 1.00 84.81 79 ASP A C 1
ATOM 644 O O . ASP A 1 79 ? 13.353 4.677 -10.716 1.00 84.81 79 ASP A O 1
ATOM 648 N N . ALA A 1 80 ? 13.368 6.785 -11.480 1.00 87.25 80 ALA A N 1
ATOM 649 C CA . ALA A 1 80 ? 12.510 6.506 -12.627 1.00 87.25 80 ALA A CA 1
ATOM 650 C C . ALA A 1 80 ? 13.166 5.552 -13.640 1.00 87.25 80 ALA A C 1
ATOM 652 O O . ALA A 1 80 ? 12.478 4.731 -14.237 1.00 87.25 80 ALA A O 1
ATOM 653 N N . GLU A 1 81 ? 14.490 5.609 -13.805 1.00 88.88 81 GLU A N 1
ATOM 654 C CA . GLU A 1 81 ? 15.193 4.752 -14.761 1.00 88.88 81 GLU A CA 1
ATOM 655 C C . GLU A 1 81 ? 15.218 3.296 -14.280 1.00 88.88 81 GLU A C 1
ATOM 657 O O . GLU A 1 81 ? 14.980 2.370 -15.061 1.00 88.88 81 GLU A O 1
ATOM 662 N N . ALA A 1 82 ? 15.478 3.076 -12.988 1.00 89.06 82 ALA A N 1
ATOM 663 C CA . ALA A 1 82 ? 15.383 1.751 -12.385 1.00 89.06 82 ALA A CA 1
ATOM 664 C C . ALA A 1 82 ? 13.948 1.208 -12.444 1.00 89.06 82 ALA A C 1
ATOM 666 O O . ALA A 1 82 ? 13.763 0.021 -12.730 1.00 89.06 82 ALA A O 1
ATOM 667 N N . ALA A 1 83 ? 12.948 2.069 -12.230 1.00 87.69 83 ALA A N 1
ATOM 668 C CA . ALA A 1 83 ? 11.545 1.692 -12.328 1.00 87.69 83 ALA A CA 1
ATOM 669 C C . ALA A 1 83 ? 11.175 1.226 -13.748 1.00 87.69 83 ALA A C 1
ATOM 671 O O . ALA A 1 83 ? 10.638 0.132 -13.914 1.00 87.69 83 ALA A O 1
ATOM 672 N N . ASP A 1 84 ? 11.542 1.996 -14.775 1.00 90.25 84 ASP A N 1
ATOM 673 C CA . ASP A 1 84 ? 11.268 1.660 -16.178 1.00 90.25 84 ASP A CA 1
ATOM 674 C C . ASP 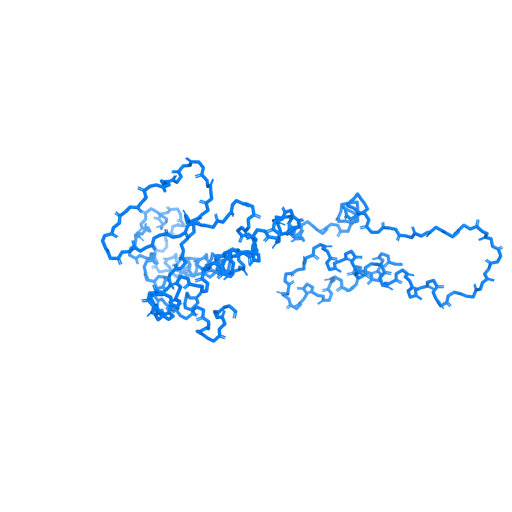A 1 84 ? 11.944 0.347 -16.597 1.00 90.25 84 ASP A C 1
ATOM 676 O O . ASP A 1 84 ? 11.322 -0.523 -17.214 1.00 90.25 84 ASP A O 1
ATOM 680 N N . LYS A 1 85 ? 13.214 0.156 -16.213 1.00 93.25 85 LYS A N 1
ATOM 681 C CA . LYS A 1 85 ? 13.946 -1.095 -16.472 1.00 93.25 85 LYS A CA 1
ATOM 682 C C . LYS A 1 85 ? 13.267 -2.292 -15.816 1.00 93.25 85 LYS A C 1
ATOM 684 O O . LYS A 1 85 ? 13.183 -3.363 -16.421 1.00 93.25 85 LYS A O 1
ATOM 689 N N . TYR A 1 86 ? 12.794 -2.125 -14.585 1.00 92.38 86 TYR A N 1
ATOM 690 C CA . TYR A 1 86 ? 12.139 -3.200 -13.857 1.00 92.38 86 TYR A CA 1
ATOM 691 C C . TYR A 1 86 ? 10.772 -3.548 -14.442 1.00 92.38 86 TYR A C 1
ATOM 693 O O . TYR A 1 86 ? 10.478 -4.731 -14.576 1.00 92.38 86 TYR A O 1
ATOM 701 N N . SER A 1 87 ? 9.986 -2.568 -14.889 1.00 91.19 87 SER A N 1
ATOM 702 C CA . SER A 1 87 ? 8.712 -2.817 -15.580 1.00 91.19 87 SER A CA 1
ATOM 703 C C . SER A 1 87 ? 8.888 -3.743 -16.790 1.00 91.19 87 SER A C 1
ATOM 705 O O . SER A 1 87 ? 8.124 -4.690 -16.975 1.00 91.19 87 SER A O 1
ATOM 707 N N . VAL A 1 88 ? 9.956 -3.543 -17.574 1.00 94.06 88 VAL A N 1
ATOM 708 C CA . VAL A 1 88 ? 10.299 -4.429 -18.701 1.00 94.06 88 VAL A CA 1
ATOM 709 C C . VAL A 1 88 ? 10.704 -5.829 -18.223 1.00 94.06 88 VAL A C 1
ATOM 711 O O . VAL A 1 88 ? 10.277 -6.828 -18.808 1.00 94.06 88 VAL A O 1
ATOM 714 N N . LYS A 1 89 ? 11.510 -5.926 -17.155 1.00 94.38 89 LYS A N 1
ATOM 715 C CA . LYS A 1 89 ? 11.905 -7.211 -16.549 1.00 94.38 89 LYS A CA 1
ATOM 716 C C . LYS A 1 89 ? 10.680 -7.988 -16.049 1.00 94.38 89 LYS A C 1
ATOM 718 O O . LYS A 1 89 ? 10.562 -9.176 -16.338 1.00 94.38 89 LYS A O 1
ATOM 723 N N . LEU A 1 90 ? 9.770 -7.326 -15.339 1.00 92.50 90 LEU A N 1
ATOM 724 C CA . LEU A 1 90 ? 8.568 -7.933 -14.775 1.00 92.50 90 LEU A CA 1
ATOM 725 C C . LEU A 1 90 ? 7.646 -8.464 -15.878 1.00 92.50 90 LEU A C 1
ATOM 727 O O . LEU A 1 90 ? 7.225 -9.617 -15.820 1.00 92.50 90 LEU A O 1
ATOM 731 N N . ALA A 1 91 ? 7.409 -7.676 -16.932 1.00 93.00 91 ALA A N 1
ATOM 732 C CA . ALA A 1 91 ? 6.613 -8.110 -18.082 1.00 93.00 91 ALA A CA 1
ATOM 733 C C . ALA A 1 91 ? 7.201 -9.358 -18.766 1.00 93.00 91 ALA A C 1
ATOM 735 O O . ALA A 1 91 ? 6.465 -10.239 -19.215 1.00 93.00 91 ALA A O 1
ATOM 736 N N . LYS A 1 92 ? 8.535 -9.458 -18.820 1.00 95.50 92 LYS A N 1
ATOM 737 C CA . LYS A 1 92 ? 9.223 -10.642 -19.337 1.00 95.50 92 LYS A CA 1
ATOM 738 C C . LYS A 1 92 ? 8.978 -11.870 -18.453 1.00 95.50 92 LYS A C 1
ATOM 740 O O . LYS A 1 92 ? 8.615 -12.905 -18.998 1.00 95.50 92 LYS A O 1
ATOM 745 N N . ILE A 1 93 ? 9.101 -11.744 -17.130 1.00 93.38 93 ILE A N 1
ATOM 746 C CA . ILE A 1 93 ? 8.841 -12.838 -16.175 1.00 93.38 93 ILE A CA 1
ATOM 747 C C . ILE A 1 93 ? 7.398 -13.338 -16.295 1.00 93.38 93 ILE A C 1
ATOM 749 O O . ILE A 1 93 ? 7.175 -14.538 -16.431 1.00 93.38 93 ILE A O 1
ATOM 753 N N . ILE A 1 94 ? 6.425 -12.420 -16.309 1.00 93.69 94 ILE A N 1
ATOM 754 C CA . ILE A 1 94 ? 4.999 -12.752 -16.448 1.00 93.69 94 ILE A CA 1
ATOM 755 C C . ILE A 1 94 ? 4.757 -13.577 -17.712 1.00 93.69 94 ILE A C 1
ATOM 757 O O . ILE A 1 94 ? 4.075 -14.596 -17.665 1.00 93.69 94 ILE A O 1
ATOM 761 N N . LYS A 1 95 ? 5.367 -13.171 -18.830 1.00 94.12 95 LYS A N 1
ATOM 762 C CA . LYS A 1 95 ? 5.240 -13.874 -20.107 1.00 94.12 95 LYS A CA 1
ATOM 763 C C . LYS A 1 95 ? 5.970 -15.219 -20.134 1.00 94.12 95 LYS A C 1
ATOM 765 O O . LYS A 1 95 ? 5.475 -16.155 -20.749 1.00 94.12 95 LYS A O 1
ATOM 770 N N . GLU A 1 96 ? 7.153 -15.312 -19.533 1.00 95.12 96 GLU A N 1
ATOM 771 C CA . GLU A 1 96 ? 7.952 -16.546 -19.513 1.00 95.12 96 GLU A CA 1
ATOM 772 C C . GLU A 1 96 ? 7.285 -17.655 -18.696 1.00 95.12 96 GLU A C 1
ATOM 774 O O . GLU A 1 96 ? 7.364 -18.821 -19.079 1.00 95.12 96 GLU A O 1
ATOM 779 N N . HIS A 1 97 ? 6.607 -17.289 -17.609 1.00 92.50 97 HIS A N 1
ATOM 780 C CA . HIS A 1 97 ? 5.919 -18.225 -16.721 1.00 92.50 97 HIS A CA 1
ATOM 781 C C . HIS A 1 97 ? 4.410 -18.345 -16.983 1.00 92.50 97 HIS A C 1
ATOM 783 O O . HIS A 1 97 ? 3.755 -19.148 -16.324 1.00 92.50 97 HIS A O 1
ATOM 789 N N . ASP A 1 98 ? 3.879 -17.579 -17.943 1.00 94.00 98 ASP A N 1
ATOM 790 C CA . ASP A 1 98 ? 2.454 -17.529 -18.300 1.00 94.00 98 ASP A CA 1
ATOM 791 C C . ASP A 1 98 ? 1.544 -17.232 -17.091 1.00 94.00 98 ASP A C 1
ATOM 793 O O . ASP A 1 98 ? 0.510 -17.867 -16.883 1.00 94.00 98 ASP A O 1
ATOM 797 N N . TYR A 1 99 ? 1.955 -16.273 -16.249 1.00 94.06 99 TYR A N 1
ATOM 798 C CA . TYR A 1 99 ? 1.176 -15.885 -15.072 1.00 94.06 99 TYR A CA 1
ATOM 799 C C . TYR A 1 99 ? -0.104 -15.151 -15.482 1.00 94.06 99 TYR A C 1
ATOM 801 O O . TYR A 1 99 ? -0.071 -14.150 -16.202 1.00 94.06 99 TYR A O 1
ATOM 809 N N . LEU A 1 100 ? -1.239 -15.605 -14.952 1.00 91.25 100 LEU A N 1
ATOM 810 C CA . LEU A 1 100 ? -2.506 -14.887 -15.050 1.00 91.25 100 LEU A CA 1
ATOM 811 C C . LEU A 1 100 ? -2.501 -13.666 -14.114 1.00 91.25 100 LEU A C 1
ATOM 813 O O . LEU A 1 100 ? -1.876 -13.726 -13.053 1.00 91.25 100 LEU A O 1
ATOM 817 N N . PRO A 1 101 ? -3.249 -12.590 -14.426 1.00 86.25 101 PRO A N 1
ATOM 818 C CA . PRO A 1 101 ? -3.363 -11.428 -13.540 1.00 86.25 101 PRO A CA 1
ATOM 819 C C . PRO A 1 101 ? -3.750 -11.789 -12.096 1.00 86.25 101 PRO A C 1
ATOM 821 O O . PRO A 1 101 ? -3.177 -11.250 -11.156 1.00 86.25 101 PRO A O 1
ATOM 824 N N . ASP A 1 102 ? -4.636 -12.775 -11.914 1.00 87.75 102 ASP A N 1
ATOM 825 C CA . ASP A 1 102 ? -5.093 -13.249 -10.596 1.00 87.75 102 ASP A CA 1
ATOM 826 C C . ASP A 1 102 ? -4.029 -14.041 -9.809 1.00 87.75 102 ASP A C 1
ATOM 828 O O . ASP A 1 102 ? -4.251 -14.401 -8.654 1.00 87.75 102 ASP A O 1
ATOM 832 N N . GLN A 1 103 ? -2.884 -14.347 -10.425 1.00 90.31 103 GLN A N 1
ATOM 833 C CA . GLN A 1 103 ? -1.738 -15.008 -9.790 1.00 90.31 103 GLN A CA 1
ATOM 834 C C . GLN A 1 103 ? -0.635 -14.015 -9.401 1.00 90.31 103 GLN A C 1
ATOM 836 O O . GLN A 1 103 ? 0.374 -14.417 -8.821 1.00 90.31 103 GLN A O 1
ATOM 841 N N . ILE A 1 104 ? -0.813 -12.729 -9.715 1.00 89.88 104 ILE A N 1
ATOM 842 C CA . ILE A 1 104 ? 0.149 -11.670 -9.426 1.00 89.88 104 ILE A CA 1
ATOM 843 C C . ILE A 1 104 ? -0.357 -10.892 -8.216 1.00 89.88 104 ILE A C 1
ATOM 845 O O . ILE A 1 104 ? -1.353 -10.174 -8.276 1.00 89.88 104 ILE A O 1
ATOM 849 N N . PHE A 1 105 ? 0.356 -11.024 -7.103 1.00 87.38 105 PHE A N 1
ATOM 850 C CA . PHE A 1 105 ? -0.006 -10.387 -5.844 1.00 87.38 105 PHE A CA 1
ATOM 851 C C . PHE A 1 105 ? 1.019 -9.320 -5.480 1.00 87.38 105 PHE A C 1
ATOM 853 O O . PHE A 1 105 ? 2.223 -9.545 -5.575 1.00 87.38 105 PHE A O 1
ATOM 860 N N . ASN A 1 106 ? 0.534 -8.165 -5.028 1.00 85.12 106 ASN A N 1
ATOM 861 C CA . ASN A 1 106 ? 1.383 -7.139 -4.437 1.00 85.12 106 ASN A CA 1
ATOM 862 C C . ASN A 1 106 ? 1.499 -7.362 -2.921 1.00 85.12 106 ASN A C 1
ATOM 864 O O . ASN A 1 106 ? 0.494 -7.651 -2.267 1.00 85.12 106 ASN A O 1
ATOM 868 N N . ALA A 1 107 ? 2.693 -7.179 -2.362 1.00 82.06 107 ALA A N 1
ATOM 869 C CA . ALA A 1 107 ? 2.949 -7.268 -0.930 1.00 82.06 107 ALA A CA 1
ATOM 870 C C . ALA A 1 107 ? 3.805 -6.081 -0.467 1.00 82.06 107 ALA A C 1
ATOM 872 O O . ALA A 1 107 ? 4.834 -5.780 -1.064 1.00 82.06 107 ALA A O 1
ATOM 873 N N . ASP A 1 108 ? 3.370 -5.431 0.615 1.00 71.38 108 ASP A N 1
ATOM 874 C CA . ASP A 1 108 ? 3.995 -4.224 1.186 1.00 71.38 108 ASP A CA 1
ATOM 875 C C . ASP A 1 108 ? 5.459 -4.463 1.613 1.00 71.38 108 ASP A C 1
ATOM 877 O O . ASP A 1 108 ? 6.287 -3.569 1.534 1.00 71.38 108 ASP A O 1
ATOM 881 N N . GLU A 1 109 ? 5.801 -5.701 1.991 1.00 66.06 109 GLU A N 1
ATOM 882 C CA . GLU A 1 109 ? 7.148 -6.111 2.434 1.00 66.06 109 GLU A CA 1
ATOM 883 C C . GLU A 1 109 ? 8.103 -6.481 1.280 1.00 66.06 109 GLU A C 1
ATOM 885 O O . GLU A 1 109 ? 9.147 -7.090 1.503 1.00 66.06 109 GLU A O 1
ATOM 890 N N . THR A 1 110 ? 7.752 -6.155 0.032 1.00 61.12 110 THR A N 1
ATOM 891 C CA . THR A 1 110 ? 8.660 -6.329 -1.124 1.00 61.12 110 THR A CA 1
ATOM 892 C C . THR A 1 110 ? 9.566 -5.118 -1.359 1.00 61.12 110 THR A C 1
ATOM 894 O O . THR A 1 110 ? 10.275 -5.055 -2.372 1.00 61.12 110 THR A O 1
ATOM 897 N N . ASP A 1 111 ? 9.565 -4.167 -0.420 1.00 64.75 111 ASP A N 1
ATOM 898 C CA . ASP A 1 111 ? 10.525 -3.076 -0.373 1.00 64.75 111 ASP A CA 1
ATOM 899 C C . ASP A 1 111 ? 11.912 -3.556 0.104 1.00 64.75 111 ASP A C 1
ATOM 901 O O . ASP A 1 111 ? 12.136 -4.715 0.455 1.00 64.75 111 ASP A O 1
ATOM 905 N N . ASN A 1 112 ? 12.889 -2.652 0.061 1.00 65.00 112 ASN A N 1
ATOM 906 C CA . ASN A 1 112 ? 14.282 -2.972 0.365 1.00 65.00 112 ASN A CA 1
ATOM 907 C C . ASN A 1 112 ? 14.654 -2.667 1.832 1.00 65.00 112 ASN A C 1
ATOM 909 O O . ASN A 1 112 ? 15.797 -2.289 2.115 1.00 65.00 112 ASN A O 1
ATOM 913 N N . ALA A 1 113 ? 13.700 -2.748 2.771 1.00 67.50 113 ALA A N 1
ATOM 914 C CA . ALA A 1 113 ? 13.980 -2.486 4.177 1.00 67.50 113 ALA A CA 1
ATOM 915 C C . ALA A 1 113 ? 14.940 -3.546 4.762 1.00 67.50 113 ALA A C 1
ATOM 917 O O . ALA A 1 113 ? 14.743 -4.744 4.556 1.00 67.50 113 ALA A O 1
ATOM 918 N N . PRO A 1 114 ? 15.947 -3.152 5.572 1.00 69.19 114 PRO A N 1
ATOM 919 C CA . PRO A 1 114 ? 16.949 -4.079 6.117 1.00 69.19 114 PRO A CA 1
ATOM 920 C C . PRO A 1 114 ? 16.389 -5.217 6.984 1.00 69.19 114 PRO A C 1
ATOM 922 O O . PRO A 1 114 ? 17.090 -6.189 7.249 1.00 69.19 114 PRO A O 1
ATOM 925 N N . SER A 1 115 ? 15.162 -5.065 7.488 1.00 71.69 115 SER A N 1
ATOM 926 C CA . SER A 1 115 ? 14.464 -6.070 8.291 1.00 71.69 115 SER A CA 1
ATOM 927 C C . SER A 1 115 ? 13.780 -7.157 7.464 1.00 71.69 115 SER A C 1
ATOM 929 O O . SER A 1 115 ? 13.351 -8.152 8.046 1.00 71.69 115 SER A O 1
ATOM 931 N N . HIS A 1 116 ? 13.639 -6.982 6.149 1.00 71.69 116 HIS A N 1
ATOM 932 C CA . HIS A 1 116 ? 12.978 -7.962 5.295 1.00 71.69 116 HIS A CA 1
ATOM 933 C C . HIS A 1 116 ? 13.949 -9.054 4.853 1.00 71.69 116 HIS A C 1
ATOM 935 O O . HIS A 1 116 ? 15.120 -8.811 4.558 1.00 71.69 116 HIS A O 1
ATOM 941 N N . ALA A 1 117 ? 13.456 -10.292 4.846 1.00 71.75 117 ALA A N 1
ATOM 942 C CA . ALA A 1 117 ? 14.226 -11.435 4.387 1.00 71.75 117 ALA A CA 1
ATOM 943 C C . ALA A 1 117 ? 14.403 -11.335 2.870 1.00 71.75 117 ALA A C 1
ATOM 945 O O . ALA A 1 117 ? 13.425 -11.328 2.132 1.00 71.75 117 ALA A O 1
ATOM 946 N N . THR A 1 118 ? 15.648 -11.279 2.407 1.00 70.38 118 THR A N 1
ATOM 947 C CA . THR A 1 118 ? 15.977 -11.176 0.978 1.00 70.38 118 THR A CA 1
ATOM 948 C C . THR A 1 118 ? 16.051 -12.530 0.276 1.00 70.38 118 THR A C 1
ATOM 950 O O . THR A 1 118 ? 16.103 -12.580 -0.949 1.00 70.38 118 THR A O 1
ATOM 953 N N . ASP A 1 119 ? 16.039 -13.625 1.040 1.00 73.00 119 ASP A N 1
ATOM 954 C CA . ASP A 1 119 ? 16.217 -14.990 0.541 1.00 73.00 119 ASP A CA 1
ATOM 955 C C . ASP A 1 119 ? 14.976 -15.837 0.865 1.00 73.00 119 ASP A C 1
ATOM 957 O O . ASP A 1 119 ? 14.973 -16.723 1.723 1.00 73.00 119 ASP A O 1
ATOM 961 N N . LEU A 1 120 ? 13.859 -15.473 0.229 1.00 81.12 120 LEU A N 1
ATOM 962 C CA . LEU A 1 120 ? 12.586 -16.181 0.341 1.00 81.12 120 LEU A CA 1
ATOM 963 C C . LEU A 1 120 ? 12.460 -17.185 -0.807 1.00 81.12 120 LEU A C 1
ATOM 965 O O . LEU A 1 120 ? 12.391 -16.802 -1.973 1.00 81.12 120 LEU A O 1
ATOM 969 N N . TYR A 1 121 ? 12.386 -18.474 -0.474 1.00 85.31 121 TYR A N 1
ATOM 970 C CA . TYR A 1 121 ? 12.179 -19.544 -1.447 1.00 85.31 121 TYR A CA 1
ATOM 971 C C . TYR A 1 121 ? 10.951 -20.380 -1.099 1.00 85.31 121 TYR A C 1
ATOM 973 O O . TYR A 1 121 ? 10.792 -20.851 0.029 1.00 85.31 121 TYR A O 1
ATOM 981 N N . HIS A 1 122 ? 10.109 -20.622 -2.099 1.00 88.12 122 HIS A N 1
ATOM 982 C CA . HIS A 1 122 ? 9.005 -21.563 -2.012 1.00 88.12 122 HIS A CA 1
ATOM 983 C C . HIS A 1 122 ? 8.772 -22.201 -3.393 1.00 88.12 122 HIS A C 1
ATOM 985 O O . HIS A 1 122 ? 8.796 -21.492 -4.396 1.00 88.12 122 HIS A O 1
ATOM 991 N N . PRO A 1 123 ? 8.506 -23.517 -3.491 1.00 91.00 123 PRO A N 1
ATOM 992 C CA . PRO A 1 123 ? 8.437 -24.221 -4.778 1.00 91.00 123 PRO A CA 1
ATOM 993 C C . PRO A 1 123 ? 7.343 -23.707 -5.726 1.00 91.00 123 PRO A C 1
ATOM 995 O O . PRO A 1 123 ? 7.468 -23.857 -6.935 1.00 91.00 123 PRO A O 1
ATOM 998 N N . ASN A 1 124 ? 6.285 -23.103 -5.179 1.00 91.69 124 ASN A N 1
ATOM 999 C CA . ASN A 1 124 ? 5.126 -22.629 -5.945 1.00 91.69 124 ASN A CA 1
ATOM 1000 C C . ASN A 1 124 ? 4.954 -21.102 -5.919 1.00 91.69 124 ASN A C 1
ATOM 1002 O O . ASN A 1 124 ? 3.913 -20.612 -6.342 1.00 91.69 124 ASN A O 1
ATOM 1006 N N . ILE A 1 125 ? 5.901 -20.358 -5.336 1.00 90.56 125 ILE A N 1
ATOM 1007 C CA . ILE A 1 125 ? 5.805 -18.896 -5.226 1.00 90.56 125 ILE A CA 1
ATOM 1008 C C . ILE A 1 125 ? 7.134 -18.301 -5.671 1.00 90.56 125 ILE A C 1
ATOM 1010 O O . ILE A 1 125 ? 8.173 -18.578 -5.075 1.00 90.56 125 ILE A O 1
ATOM 1014 N N . GLN A 1 126 ? 7.079 -17.461 -6.699 1.00 90.62 126 GLN A N 1
ATOM 1015 C CA . GLN A 1 126 ? 8.197 -16.624 -7.105 1.00 90.62 126 GLN A CA 1
ATOM 1016 C C . GLN A 1 126 ? 8.061 -15.263 -6.428 1.00 90.62 126 GLN A C 1
ATOM 1018 O O . GLN A 1 126 ? 7.047 -14.585 -6.584 1.00 90.62 126 GLN A O 1
ATOM 1023 N N . VAL A 1 127 ? 9.082 -14.876 -5.667 1.00 89.31 127 VAL A N 1
ATOM 1024 C CA . VAL A 1 127 ? 9.150 -13.567 -5.016 1.00 89.31 127 VAL A CA 1
ATOM 1025 C C . VAL A 1 127 ? 10.072 -12.676 -5.839 1.00 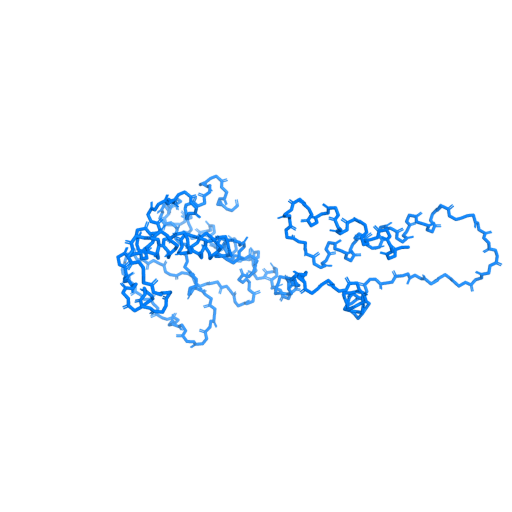89.31 127 VAL A C 1
ATOM 1027 O O . VAL A 1 127 ? 11.234 -13.013 -6.052 1.00 89.31 127 VAL A O 1
ATOM 1030 N N . GLU A 1 128 ? 9.563 -11.535 -6.296 1.00 88.19 128 GLU A N 1
ATOM 1031 C CA . GLU A 1 128 ? 10.353 -10.511 -6.978 1.00 88.19 128 GLU A CA 1
ATOM 1032 C C . GLU A 1 128 ? 10.358 -9.237 -6.131 1.00 88.19 128 GLU A C 1
ATOM 1034 O O . GLU A 1 128 ? 9.316 -8.626 -5.910 1.00 88.19 128 GLU A O 1
ATOM 1039 N N . PHE A 1 129 ? 11.539 -8.823 -5.672 1.00 87.88 129 PHE A N 1
ATOM 1040 C CA . PHE A 1 129 ? 11.704 -7.567 -4.940 1.00 87.88 129 PHE A CA 1
ATOM 1041 C C . PHE A 1 129 ? 11.753 -6.377 -5.898 1.00 87.88 129 PHE A C 1
ATOM 1043 O O . PHE A 1 129 ? 12.313 -6.471 -7.000 1.00 87.88 129 PHE A O 1
ATOM 1050 N N . LEU A 1 130 ? 11.198 -5.246 -5.461 1.00 87.81 130 LEU A N 1
ATOM 1051 C CA . LEU A 1 130 ? 11.292 -3.998 -6.208 1.00 87.81 130 LEU A CA 1
ATOM 1052 C C . LEU A 1 130 ? 12.718 -3.426 -6.116 1.00 87.81 130 LEU A C 1
ATOM 1054 O O . LEU A 1 130 ? 13.386 -3.566 -5.086 1.00 87.81 130 LEU A O 1
ATOM 1058 N N . PRO A 1 131 ? 13.217 -2.743 -7.162 1.00 87.56 131 PRO A N 1
ATOM 1059 C CA . PRO A 1 131 ? 14.506 -2.076 -7.080 1.00 87.56 131 PRO A CA 1
ATOM 1060 C C . PRO A 1 131 ? 14.511 -1.003 -5.977 1.00 87.56 131 PRO A C 1
ATOM 1062 O O . PRO A 1 131 ? 13.495 -0.330 -5.758 1.00 87.56 131 PRO A O 1
ATOM 1065 N N . PRO A 1 132 ? 15.652 -0.773 -5.306 1.00 84.00 132 PRO A N 1
ATOM 1066 C CA . PRO A 1 132 ? 15.754 0.280 -4.302 1.00 84.00 132 PRO A CA 1
ATOM 1067 C C . PRO A 1 132 ? 15.320 1.649 -4.854 1.00 84.00 132 PRO A C 1
ATOM 1069 O O . PRO A 1 132 ? 15.606 1.983 -5.999 1.00 84.00 132 PRO A O 1
ATOM 1072 N N . ASN A 1 133 ? 14.659 2.455 -4.016 1.00 83.56 133 ASN A N 1
ATOM 1073 C CA . ASN A 1 133 ? 14.165 3.801 -4.345 1.00 83.56 133 ASN A CA 1
ATOM 1074 C C . ASN A 1 133 ? 13.137 3.874 -5.495 1.00 83.56 133 ASN A C 1
ATOM 1076 O O . ASN A 1 133 ? 12.980 4.935 -6.098 1.00 83.56 133 ASN A O 1
ATOM 1080 N N . THR A 1 134 ? 12.410 2.791 -5.789 1.00 84.81 134 THR A N 1
ATOM 1081 C CA . THR A 1 134 ? 11.358 2.784 -6.830 1.00 84.81 134 THR A CA 1
ATOM 1082 C C . THR A 1 134 ? 9.941 2.590 -6.292 1.00 84.81 134 THR A C 1
ATOM 1084 O O . THR A 1 134 ? 8.981 2.762 -7.041 1.00 84.81 134 THR A O 1
ATOM 1087 N N . THR A 1 135 ? 9.782 2.300 -4.997 1.00 81.94 135 THR A N 1
ATOM 1088 C CA . THR A 1 135 ? 8.507 1.935 -4.359 1.00 81.94 135 THR A CA 1
ATOM 1089 C C . THR A 1 135 ? 7.382 2.931 -4.655 1.00 81.94 135 THR A C 1
ATOM 1091 O O . THR A 1 135 ? 6.315 2.552 -5.122 1.00 81.94 135 THR A O 1
ATOM 1094 N N . SER A 1 136 ? 7.635 4.236 -4.541 1.00 79.06 136 SER A N 1
ATOM 1095 C CA . SER A 1 136 ? 6.621 5.271 -4.812 1.00 79.06 136 SER A CA 1
ATOM 1096 C C . SER A 1 136 ? 6.165 5.357 -6.284 1.00 79.06 136 SER A C 1
ATOM 1098 O O . SER A 1 136 ? 5.135 5.975 -6.581 1.00 79.06 136 SER A O 1
ATOM 1100 N N . LEU A 1 137 ? 6.914 4.749 -7.212 1.00 81.94 137 LEU A N 1
ATOM 1101 C CA . LEU A 1 137 ? 6.585 4.640 -8.636 1.00 81.94 137 LEU A CA 1
ATOM 1102 C C . LEU A 1 137 ? 5.993 3.276 -9.002 1.00 81.94 137 LEU A C 1
ATOM 1104 O O . LEU A 1 137 ? 5.122 3.234 -9.866 1.00 81.94 137 LEU A O 1
ATOM 1108 N N . LEU A 1 138 ? 6.445 2.198 -8.358 1.00 82.81 138 LEU A N 1
ATOM 1109 C CA . LEU A 1 138 ? 6.133 0.821 -8.750 1.00 82.81 138 LEU A CA 1
ATOM 1110 C C . LEU A 1 138 ? 5.248 0.042 -7.780 1.00 82.81 138 LEU A C 1
ATOM 1112 O O . LEU A 1 138 ? 4.761 -1.006 -8.175 1.00 82.81 138 LEU A O 1
ATOM 1116 N N . GLN A 1 139 ? 5.040 0.495 -6.542 1.00 84.44 139 GLN A N 1
ATOM 1117 C CA . GLN A 1 139 ? 4.239 -0.215 -5.542 1.00 84.44 139 GLN A CA 1
ATOM 1118 C C . GLN A 1 139 ? 2.796 0.324 -5.542 1.00 84.44 139 GLN A C 1
ATOM 1120 O O . GLN A 1 139 ? 2.537 1.367 -4.936 1.00 84.44 139 GLN A O 1
ATOM 1125 N N . PRO A 1 140 ? 1.815 -0.374 -6.161 1.00 78.62 140 PRO A N 1
ATOM 1126 C CA . PRO A 1 140 ? 0.412 0.045 -6.158 1.00 78.62 140 PRO A CA 1
ATOM 1127 C C . PRO A 1 140 ? -0.148 0.330 -4.760 1.00 78.62 140 PRO A C 1
ATOM 1129 O O . PRO A 1 140 ? -0.981 1.220 -4.585 1.00 78.62 140 PRO A O 1
ATOM 1132 N N . LEU A 1 141 ? 0.324 -0.413 -3.750 1.00 82.62 141 LEU A N 1
ATOM 1133 C CA . LEU A 1 141 ? -0.092 -0.247 -2.360 1.00 82.62 141 LEU A CA 1
ATOM 1134 C C . LEU A 1 141 ? 0.190 1.176 -1.839 1.00 82.62 141 LEU A C 1
ATOM 1136 O O . LEU A 1 141 ? -0.690 1.790 -1.223 1.00 82.62 141 LEU A O 1
ATOM 1140 N N . ASP A 1 142 ? 1.340 1.744 -2.205 1.00 77.94 142 ASP A N 1
ATOM 1141 C CA . ASP A 1 142 ? 1.767 3.099 -1.832 1.00 77.94 142 ASP A CA 1
ATOM 1142 C C . ASP A 1 142 ? 1.121 4.195 -2.678 1.00 77.94 142 ASP A C 1
ATOM 1144 O O . ASP A 1 142 ? 1.030 5.351 -2.258 1.00 77.94 142 ASP A O 1
ATOM 1148 N N . GLN A 1 143 ? 0.580 3.843 -3.846 1.00 74.31 143 GLN A N 1
ATOM 1149 C CA . GLN A 1 143 ? -0.097 4.778 -4.751 1.00 74.31 143 GLN A CA 1
ATOM 1150 C C . GLN A 1 143 ? -1.528 5.133 -4.324 1.00 74.31 143 GLN A C 1
ATOM 1152 O O . GLN A 1 143 ? -2.285 5.745 -5.075 1.00 74.31 143 GLN A O 1
ATOM 1157 N N . GLY A 1 144 ? -1.892 4.812 -3.083 1.00 76.56 144 GLY A N 1
ATOM 1158 C CA . GLY A 1 144 ? -3.131 5.264 -2.459 1.00 76.56 144 GLY A CA 1
ATOM 1159 C C . GLY A 1 144 ? -4.020 4.139 -1.955 1.00 76.56 144 GLY A C 1
ATOM 1160 O O . GLY A 1 144 ? -4.954 4.436 -1.209 1.00 76.56 144 GLY A O 1
ATOM 1161 N N . ILE A 1 145 ? -3.727 2.872 -2.269 1.00 82.00 145 ILE A N 1
ATOM 1162 C CA . ILE A 1 145 ? -4.494 1.732 -1.744 1.00 82.00 145 ILE A CA 1
ATOM 1163 C C . ILE A 1 145 ? -4.365 1.685 -0.219 1.00 82.00 145 ILE A C 1
ATOM 1165 O O . ILE A 1 145 ? -5.383 1.722 0.468 1.00 82.00 145 ILE A O 1
ATOM 1169 N N . ILE A 1 146 ? -3.145 1.729 0.335 1.00 81.50 146 ILE A N 1
ATOM 1170 C CA . ILE A 1 146 ? -2.923 1.738 1.792 1.00 81.50 146 ILE A CA 1
ATOM 1171 C C . ILE A 1 146 ? -3.598 2.945 2.442 1.00 81.50 146 ILE A C 1
ATOM 1173 O O . ILE A 1 146 ? -4.249 2.816 3.480 1.00 81.50 146 ILE A O 1
ATOM 1177 N N . ALA A 1 147 ? -3.459 4.131 1.847 1.00 81.06 147 ALA A N 1
ATOM 1178 C CA . ALA A 1 147 ? -4.052 5.349 2.392 1.00 81.06 147 ALA A CA 1
ATOM 1179 C C . ALA A 1 147 ? -5.588 5.261 2.430 1.00 81.06 147 ALA A C 1
ATOM 1181 O O . ALA A 1 147 ? -6.207 5.585 3.447 1.00 81.06 147 ALA A O 1
ATOM 1182 N N . THR A 1 148 ? -6.191 4.772 1.345 1.00 83.88 148 THR A N 1
ATOM 1183 C CA . THR A 1 148 ? -7.640 4.586 1.213 1.00 83.88 148 THR A CA 1
ATOM 1184 C C . THR A 1 148 ? -8.141 3.510 2.168 1.00 83.88 148 THR A C 1
ATOM 1186 O O . THR A 1 148 ? -9.127 3.725 2.876 1.00 83.88 148 THR A O 1
ATOM 1189 N N . PHE A 1 149 ? -7.433 2.384 2.251 1.00 85.44 149 PHE A N 1
ATOM 1190 C CA . PHE A 1 149 ? -7.751 1.288 3.154 1.00 85.44 149 PHE A CA 1
ATOM 1191 C C . PHE A 1 149 ? -7.666 1.723 4.620 1.00 85.44 149 PHE A C 1
ATOM 1193 O O . PHE A 1 149 ? -8.612 1.502 5.370 1.00 85.44 149 PHE A O 1
ATOM 1200 N N . LYS A 1 150 ? -6.601 2.428 5.028 1.00 85.69 150 LYS A N 1
ATOM 1201 C CA . LYS A 1 150 ? -6.476 2.989 6.385 1.00 85.69 150 LYS A CA 1
ATOM 1202 C C . LYS A 1 150 ? -7.631 3.938 6.703 1.00 85.69 150 LYS A C 1
ATOM 1204 O O . LYS A 1 150 ? -8.247 3.806 7.757 1.00 85.69 150 LYS A O 1
ATOM 1209 N N . ALA A 1 151 ? -7.971 4.857 5.796 1.00 85.75 151 ALA A N 1
ATOM 1210 C CA . ALA A 1 151 ? -9.096 5.773 5.990 1.00 85.75 151 ALA A CA 1
ATOM 1211 C C . ALA A 1 151 ? -10.436 5.026 6.132 1.00 85.75 151 ALA A C 1
ATOM 1213 O O . ALA A 1 151 ? -11.238 5.343 7.014 1.00 85.75 151 ALA A O 1
ATOM 1214 N N . TYR A 1 152 ? -10.664 4.013 5.293 1.00 87.62 152 TYR A N 1
ATOM 1215 C CA . TYR A 1 152 ? -11.837 3.148 5.364 1.00 87.62 152 TYR A CA 1
ATOM 1216 C C . TYR A 1 152 ? -11.913 2.393 6.694 1.00 87.62 152 TYR A C 1
ATOM 1218 O O . TYR A 1 152 ? -12.933 2.472 7.382 1.00 87.62 152 TYR A O 1
ATOM 1226 N N . TYR A 1 153 ? -10.834 1.698 7.052 1.00 89.62 153 TYR A N 1
ATOM 1227 C CA . TYR A 1 153 ? -10.741 0.863 8.240 1.00 89.62 153 TYR A CA 1
ATOM 1228 C C . TYR A 1 153 ? -10.960 1.689 9.506 1.00 89.62 153 TYR A C 1
ATOM 1230 O O . TYR A 1 153 ? -11.769 1.320 10.355 1.00 89.62 153 TYR A O 1
ATOM 1238 N N . ILE A 1 154 ? -10.306 2.851 9.602 1.00 90.25 154 ILE A N 1
ATOM 1239 C CA . ILE A 1 154 ? -10.483 3.791 10.714 1.00 90.25 154 ILE A CA 1
ATOM 1240 C C . ILE A 1 154 ? -11.950 4.207 10.830 1.00 90.25 154 ILE A C 1
ATOM 1242 O O . ILE A 1 154 ? -12.538 4.071 11.900 1.00 90.25 154 ILE A O 1
ATOM 1246 N N . ARG A 1 155 ? -12.568 4.663 9.735 1.00 88.81 155 ARG A N 1
ATOM 1247 C CA . ARG A 1 155 ? -13.976 5.084 9.741 1.00 88.81 155 ARG A CA 1
ATOM 1248 C C . ARG A 1 155 ? -14.904 3.961 10.212 1.00 88.81 155 ARG A C 1
ATOM 1250 O O . ARG A 1 155 ? -15.759 4.203 11.056 1.00 88.81 155 ARG A O 1
ATOM 1257 N N . LYS A 1 156 ? -14.716 2.741 9.706 1.00 89.06 156 LYS A N 1
ATOM 1258 C CA . LYS A 1 156 ? -15.519 1.577 10.107 1.00 89.06 156 LYS A CA 1
ATOM 1259 C C . LYS A 1 156 ? -15.295 1.156 11.552 1.00 89.06 156 LYS A C 1
ATOM 1261 O O . LYS A 1 156 ? -16.250 0.801 12.232 1.00 89.06 156 LYS A O 1
ATOM 1266 N N . SER A 1 157 ? -14.065 1.270 12.038 1.00 89.50 157 SER A N 1
ATOM 1267 C CA . SER A 1 157 ? -13.746 1.012 13.441 1.00 89.50 157 SER A CA 1
ATOM 1268 C C . SER A 1 157 ? -14.467 2.008 14.352 1.00 89.50 157 SER A C 1
ATOM 1270 O O . SER A 1 157 ? -15.042 1.608 15.357 1.00 89.50 157 SER A O 1
ATOM 1272 N N . PHE A 1 158 ? -14.498 3.293 13.982 1.00 88.44 158 PHE A N 1
ATOM 1273 C CA . PHE A 1 158 ? -15.239 4.315 14.725 1.00 88.44 158 PHE A CA 1
ATOM 1274 C C . PHE A 1 158 ? -16.754 4.095 14.708 1.00 88.44 158 PHE A C 1
ATOM 1276 O O . PHE A 1 158 ? -17.378 4.234 15.754 1.00 88.44 158 PHE A O 1
ATOM 1283 N N . GLU A 1 159 ? -17.337 3.729 13.563 1.00 89.00 159 GLU A N 1
ATOM 1284 C CA . GLU A 1 159 ? -18.762 3.369 13.475 1.00 89.00 159 GLU A CA 1
ATOM 1285 C C . GLU A 1 159 ? -19.105 2.236 14.457 1.00 89.00 159 GLU A C 1
ATOM 1287 O O . GLU A 1 159 ? -20.034 2.377 15.250 1.00 89.00 159 GLU A O 1
ATOM 1292 N N . LEU A 1 160 ? -18.297 1.168 14.478 1.00 87.94 160 LEU A N 1
ATOM 1293 C CA . LEU A 1 160 ? -18.484 0.043 15.397 1.00 87.94 160 LEU A CA 1
ATOM 1294 C C . LEU A 1 160 ? -18.330 0.458 16.871 1.00 87.94 160 LEU A C 1
ATOM 1296 O O . LEU A 1 160 ? -19.100 0.015 17.721 1.00 87.94 160 LEU A O 1
ATOM 1300 N N . ILE A 1 161 ? -17.341 1.304 17.186 1.00 87.25 161 ILE A N 1
ATOM 1301 C CA . ILE A 1 161 ? -17.145 1.825 18.547 1.00 87.25 161 ILE A CA 1
ATOM 1302 C C . ILE A 1 161 ? -18.397 2.577 19.004 1.00 87.25 161 ILE A C 1
ATOM 1304 O O . ILE A 1 161 ? -18.880 2.320 20.102 1.00 87.25 161 ILE A O 1
ATOM 1308 N N . LEU A 1 162 ? -18.924 3.485 18.179 1.00 86.81 162 LEU A N 1
ATOM 1309 C CA . LEU A 1 162 ? -20.088 4.305 18.526 1.00 86.81 162 LEU A CA 1
ATOM 1310 C C . LEU A 1 162 ? -21.334 3.450 18.769 1.00 86.81 162 LEU A C 1
ATOM 1312 O O . LEU A 1 162 ? -21.962 3.591 19.815 1.00 86.81 162 LEU A O 1
ATOM 1316 N N . GLU A 1 163 ? -21.627 2.510 17.869 1.00 87.00 163 GLU A N 1
ATOM 1317 C CA . GLU A 1 163 ? -22.755 1.583 18.017 1.00 87.00 163 GLU A CA 1
ATOM 1318 C C . GLU A 1 163 ? -22.665 0.799 19.335 1.00 87.00 163 GLU A C 1
ATOM 1320 O O . GLU A 1 163 ? -23.635 0.669 20.082 1.00 87.00 163 GLU A O 1
ATOM 1325 N N . LYS A 1 164 ? -21.470 0.311 19.678 1.00 82.94 164 LYS A N 1
ATOM 1326 C CA . LYS A 1 164 ? -21.256 -0.430 20.925 1.00 82.94 164 LYS A CA 1
ATOM 1327 C C . LYS A 1 164 ? -21.367 0.465 22.155 1.00 82.94 164 LYS A C 1
ATOM 1329 O O . LYS A 1 164 ? -21.941 0.041 23.153 1.00 82.94 164 LYS A O 1
ATOM 1334 N N . MET A 1 165 ? -20.876 1.702 22.097 1.00 84.06 165 MET A N 1
ATOM 1335 C CA . MET A 1 165 ? -21.043 2.661 23.192 1.00 84.06 165 MET A CA 1
ATOM 1336 C C . MET A 1 165 ? -22.520 2.964 23.469 1.00 84.06 165 MET A C 1
ATOM 1338 O O . MET A 1 165 ? -22.910 3.013 24.635 1.00 84.06 165 MET A O 1
ATOM 1342 N N . GLU A 1 166 ? -23.335 3.113 22.424 1.00 85.50 166 GLU A N 1
ATOM 1343 C CA . GLU A 1 166 ? -24.780 3.344 22.543 1.00 85.50 166 GLU A CA 1
ATOM 1344 C C . GLU A 1 166 ? -25.517 2.134 23.133 1.00 85.50 166 GLU A C 1
ATOM 1346 O O . GLU A 1 166 ? -26.402 2.299 23.971 1.00 85.50 166 GLU A O 1
ATOM 1351 N N . LEU A 1 167 ? -25.130 0.915 22.743 1.00 83.31 167 LEU A N 1
ATOM 1352 C CA . LEU A 1 167 ? -25.799 -0.316 23.177 1.00 83.31 167 LEU A CA 1
ATOM 1353 C C . LEU A 1 167 ? -25.413 -0.776 24.589 1.00 83.31 167 LEU A C 1
ATOM 1355 O O . LEU A 1 167 ? -26.259 -1.321 25.298 1.00 83.31 167 LEU A O 1
ATOM 1359 N N . SER A 1 168 ? -24.151 -0.614 25.000 1.00 77.00 168 SER A N 1
ATOM 1360 C CA . SER A 1 168 ? -23.646 -1.174 26.265 1.00 77.00 168 SER A CA 1
ATOM 1361 C C . SER A 1 168 ? -23.227 -0.148 27.317 1.00 77.00 168 SER A C 1
ATOM 1363 O O . SER A 1 168 ? -22.735 -0.552 28.368 1.00 77.00 168 SER A O 1
ATOM 1365 N N . ASN A 1 169 ? -23.413 1.159 27.076 1.00 78.19 169 ASN A N 1
ATOM 1366 C CA . ASN A 1 169 ? -22.976 2.243 27.976 1.00 78.19 169 ASN A CA 1
ATOM 1367 C C . ASN A 1 169 ? -21.505 2.089 28.431 1.00 78.19 169 ASN A C 1
ATOM 1369 O O . ASN A 1 169 ? -21.127 2.422 29.554 1.00 78.19 169 ASN A O 1
ATOM 1373 N N . THR A 1 170 ? -20.676 1.513 27.560 1.00 82.94 170 THR A N 1
ATOM 1374 C CA . THR A 1 170 ? -19.252 1.247 27.791 1.00 82.94 170 THR A CA 1
ATOM 1375 C C . THR A 1 170 ? -18.414 2.401 27.275 1.00 82.94 170 THR A C 1
ATOM 1377 O O . THR A 1 170 ? -18.760 3.029 26.277 1.00 82.94 170 THR A O 1
ATOM 1380 N N . THR A 1 171 ? -17.264 2.654 27.890 1.00 86.12 171 THR A N 1
ATOM 1381 C CA . THR A 1 171 ? -16.326 3.650 27.366 1.00 86.12 171 THR A CA 1
ATOM 1382 C C . THR A 1 171 ? -15.557 3.115 26.154 1.00 86.12 171 THR A C 1
ATOM 1384 O O . THR A 1 171 ? -15.360 1.906 26.003 1.00 86.12 171 THR A O 1
ATOM 1387 N N . VAL A 1 172 ? -15.012 4.020 25.330 1.00 85.56 172 VAL A N 1
ATOM 1388 C CA . VAL A 1 172 ? -14.077 3.666 24.240 1.00 85.56 172 VAL A CA 1
ATOM 1389 C C . VAL A 1 172 ? -12.939 2.782 24.758 1.00 85.56 172 VAL A C 1
ATOM 1391 O O . VAL A 1 172 ? -12.540 1.820 24.109 1.00 85.56 172 VAL A O 1
ATOM 1394 N N . LYS A 1 173 ? -12.424 3.078 25.958 1.00 86.62 173 LYS A N 1
ATOM 1395 C CA . LYS A 1 173 ? -11.303 2.348 26.558 1.00 86.62 173 LYS A CA 1
ATOM 1396 C C . LYS A 1 173 ? -11.669 0.905 26.905 1.00 86.62 173 LYS A C 1
ATOM 1398 O O . LYS A 1 173 ? -10.833 0.022 26.730 1.00 86.62 173 LYS A O 1
ATOM 1403 N N . GLU A 1 174 ? -12.875 0.659 27.412 1.00 85.88 174 GLU A N 1
ATOM 1404 C CA . GLU A 1 174 ? -13.357 -0.705 27.654 1.00 85.88 174 GLU A CA 1
ATOM 1405 C C . GLU A 1 174 ? -13.576 -1.460 26.352 1.00 85.88 174 GLU A C 1
ATOM 1407 O O . GLU A 1 174 ? -13.145 -2.606 26.247 1.00 85.88 174 GLU A O 1
ATOM 1412 N N . PHE A 1 175 ? -14.158 -0.808 25.346 1.00 85.81 175 PHE A N 1
ATOM 1413 C CA . PHE A 1 175 ? -14.358 -1.439 24.050 1.00 85.81 175 PHE A CA 1
ATOM 1414 C C . PHE A 1 175 ? -13.032 -1.809 23.376 1.00 85.81 175 PHE A C 1
ATOM 1416 O O . PHE A 1 175 ? -12.876 -2.938 22.924 1.00 85.81 175 PHE A O 1
ATOM 1423 N N . CYS A 1 176 ? -12.033 -0.920 23.376 1.00 85.50 176 CYS A N 1
ATOM 1424 C CA . CYS A 1 176 ? -10.717 -1.219 22.803 1.00 85.50 176 CYS A CA 1
ATOM 1425 C C . CYS A 1 176 ? -10.058 -2.458 23.434 1.00 85.50 176 CYS A C 1
ATOM 1427 O O . CYS A 1 176 ? -9.315 -3.153 22.752 1.00 85.50 176 CYS A O 1
ATOM 1429 N N . LYS A 1 177 ? -10.337 -2.768 24.710 1.00 88.88 177 LYS A N 1
ATOM 1430 C CA . LYS A 1 177 ? -9.852 -4.002 25.359 1.00 88.88 177 LYS A CA 1
ATOM 1431 C C . LYS A 1 177 ? -10.579 -5.262 24.886 1.00 88.88 177 LYS A C 1
ATOM 1433 O O . LYS A 1 177 ? -10.025 -6.349 24.992 1.00 88.88 177 LYS A O 1
ATOM 1438 N N . GLN A 1 178 ? -11.817 -5.120 24.424 1.00 87.50 178 GLN A N 1
ATOM 1439 C CA . GLN A 1 178 ? -12.634 -6.206 23.876 1.00 87.50 178 GLN A CA 1
ATOM 1440 C C . GLN A 1 178 ? -12.459 -6.347 22.360 1.00 87.50 178 GLN A C 1
ATOM 1442 O O . GLN A 1 178 ? -12.920 -7.324 21.769 1.00 87.50 178 GLN A O 1
ATOM 1447 N N . PHE A 1 179 ? -11.814 -5.370 21.720 1.00 89.38 179 PHE A N 1
ATOM 1448 C CA . PHE A 1 179 ? -11.600 -5.371 20.288 1.00 89.38 179 PHE A CA 1
ATOM 1449 C C . PHE A 1 179 ? -10.682 -6.529 19.889 1.00 89.38 179 PHE A C 1
ATOM 1451 O O . PHE A 1 179 ? -9.533 -6.604 20.322 1.00 89.38 179 PHE A O 1
ATOM 1458 N N . SER A 1 180 ? -11.203 -7.445 19.075 1.00 92.69 180 SER A N 1
ATOM 1459 C CA . SER A 1 180 ? -10.531 -8.689 18.707 1.00 92.69 180 SER A CA 1
ATOM 1460 C C . SER A 1 180 ? -10.204 -8.743 17.215 1.00 92.69 180 SER A C 1
ATOM 1462 O O . SER A 1 180 ? -10.702 -7.945 16.421 1.00 92.69 180 SER A O 1
ATOM 1464 N N . ILE A 1 181 ? -9.405 -9.741 16.824 1.00 93.56 181 ILE A N 1
ATOM 1465 C CA . ILE A 1 181 ? -9.102 -10.031 15.414 1.00 93.56 181 ILE A CA 1
ATOM 1466 C C . ILE A 1 181 ? -10.385 -10.297 14.615 1.00 93.56 181 ILE A C 1
ATOM 1468 O O . ILE A 1 181 ? -10.452 -9.922 13.448 1.00 93.56 181 ILE A O 1
ATOM 1472 N N . LEU A 1 182 ? -11.419 -10.879 15.235 1.00 92.00 182 LEU A N 1
ATOM 1473 C CA . LEU A 1 182 ? -12.707 -11.099 14.575 1.00 92.00 182 LEU A CA 1
ATOM 1474 C C . LEU A 1 182 ? -13.316 -9.775 14.097 1.00 92.00 182 LEU A C 1
ATOM 1476 O O . LEU A 1 182 ? -1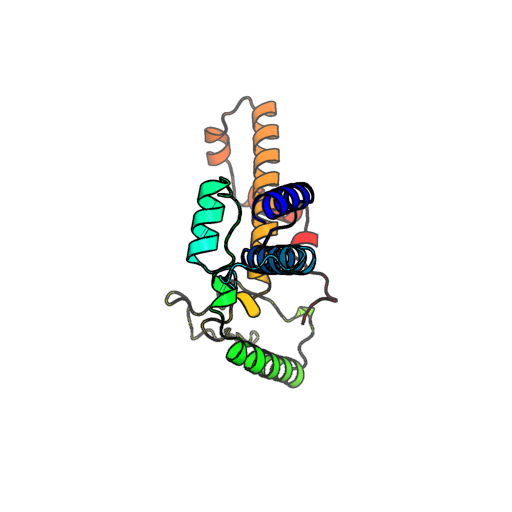3.685 -9.673 12.932 1.00 92.00 182 LEU A O 1
ATOM 1480 N N . ASN A 1 183 ? -13.303 -8.737 14.938 1.00 91.19 183 ASN A N 1
ATOM 1481 C CA . ASN A 1 183 ? -13.791 -7.412 14.547 1.00 91.19 183 ASN A CA 1
ATOM 1482 C C . ASN A 1 183 ? -12.973 -6.839 13.379 1.00 91.19 183 ASN A C 1
ATOM 1484 O O . ASN A 1 183 ? -13.535 -6.223 12.475 1.00 91.19 183 ASN A O 1
ATOM 1488 N N . CYS A 1 184 ? -11.648 -7.050 13.372 1.00 91.12 184 CYS A N 1
ATOM 1489 C CA . CYS A 1 184 ? -10.800 -6.637 12.250 1.00 91.12 184 CYS A CA 1
ATOM 1490 C C . CYS A 1 184 ? -11.255 -7.305 10.947 1.00 91.12 184 CYS A C 1
ATOM 1492 O O . CYS A 1 184 ? -11.446 -6.626 9.939 1.00 91.12 184 CYS A O 1
ATOM 1494 N N . VAL A 1 185 ? -11.435 -8.629 10.973 1.00 91.75 185 VAL A N 1
ATOM 1495 C CA . VAL A 1 185 ? -11.843 -9.423 9.806 1.00 91.75 185 VAL A CA 1
ATOM 1496 C C . VAL A 1 185 ? -13.230 -9.003 9.322 1.00 91.75 185 VAL A C 1
ATOM 1498 O O . VAL A 1 185 ? -13.421 -8.817 8.123 1.00 91.75 185 VAL A O 1
ATOM 1501 N N . GLU A 1 186 ? -14.176 -8.773 10.231 1.00 90.56 186 GLU A N 1
ATOM 1502 C CA . GLU A 1 186 ? -15.521 -8.290 9.899 1.00 90.56 186 GLU A CA 1
ATOM 1503 C C . GLU A 1 186 ? -15.484 -6.905 9.233 1.00 90.56 186 GLU A C 1
ATOM 1505 O O . GLU A 1 186 ? -16.118 -6.696 8.195 1.00 90.56 186 GLU A O 1
ATOM 1510 N N . ILE A 1 187 ? -14.683 -5.969 9.758 1.00 90.25 187 ILE A N 1
ATOM 1511 C CA . ILE A 1 187 ? -14.497 -4.642 9.151 1.00 90.25 187 ILE A CA 1
ATOM 1512 C C . ILE A 1 187 ? -13.952 -4.766 7.724 1.00 90.25 187 ILE A C 1
ATOM 1514 O O . ILE A 1 187 ? -14.439 -4.085 6.819 1.00 90.25 187 ILE A O 1
ATOM 1518 N N . VAL A 1 188 ? -12.973 -5.642 7.503 1.00 88.75 188 VAL A N 1
ATOM 1519 C CA . VAL A 1 188 ? -12.393 -5.886 6.175 1.00 88.75 188 VAL A CA 1
ATOM 1520 C C . VAL A 1 188 ? -13.420 -6.527 5.233 1.00 88.75 188 VAL A C 1
ATOM 1522 O O . VAL A 1 188 ? -13.568 -6.088 4.092 1.00 88.75 188 VAL A O 1
ATOM 1525 N N . ALA A 1 189 ? -14.198 -7.495 5.721 1.00 86.69 189 ALA A N 1
ATOM 1526 C CA . ALA A 1 189 ? -15.206 -8.207 4.938 1.00 86.69 189 ALA A CA 1
ATOM 1527 C C . ALA A 1 189 ? -16.383 -7.318 4.495 1.00 86.69 189 ALA A C 1
ATOM 1529 O O . ALA A 1 189 ? -16.985 -7.573 3.453 1.00 86.69 189 ALA A O 1
ATOM 1530 N N . THR A 1 190 ? -16.702 -6.248 5.233 1.00 80.62 190 THR A N 1
ATOM 1531 C CA . THR A 1 190 ? -17.838 -5.361 4.903 1.00 80.62 190 THR A CA 1
ATOM 1532 C C . THR A 1 190 ? -17.685 -4.569 3.596 1.00 80.62 190 THR A C 1
ATOM 1534 O O . THR A 1 190 ? -18.676 -4.020 3.107 1.00 80.62 190 THR A O 1
ATOM 1537 N N . LYS A 1 191 ? -16.487 -4.508 2.989 1.00 68.69 191 LYS A N 1
ATOM 1538 C CA . LYS A 1 191 ? -16.305 -3.923 1.647 1.00 68.69 191 LYS A CA 1
ATOM 1539 C C . LYS A 1 191 ? -15.103 -4.525 0.892 1.00 68.69 191 LYS A C 1
ATOM 1541 O O . LYS A 1 191 ? -14.062 -3.873 0.792 1.00 68.69 191 LYS A O 1
ATOM 1546 N N . PRO A 1 192 ? -15.259 -5.713 0.276 1.00 59.03 192 PRO A N 1
ATOM 1547 C CA . PRO A 1 192 ? -14.164 -6.415 -0.411 1.00 59.03 192 PRO A CA 1
ATOM 1548 C C . PRO A 1 192 ? -13.608 -5.637 -1.617 1.00 59.03 192 PRO A C 1
ATOM 1550 O O . PRO A 1 192 ? -12.421 -5.688 -1.918 1.00 59.03 192 PRO A O 1
ATOM 1553 N N . GLN A 1 193 ? -14.466 -4.846 -2.268 1.00 56.66 193 GLN A N 1
ATOM 1554 C CA . GLN A 1 193 ? -14.178 -4.096 -3.500 1.00 56.66 193 GLN A CA 1
ATOM 1555 C C . GLN A 1 193 ? -13.150 -2.962 -3.330 1.00 56.66 193 GLN A C 1
ATOM 1557 O O . GLN A 1 193 ? -12.715 -2.387 -4.317 1.00 56.66 193 GLN A O 1
ATOM 1562 N N . LEU A 1 194 ? -12.794 -2.582 -2.095 1.00 57.25 194 LEU A N 1
ATOM 1563 C CA . LEU A 1 194 ? -11.725 -1.603 -1.841 1.00 57.25 194 LEU A CA 1
ATOM 1564 C C . LEU A 1 194 ? -10.320 -2.219 -1.909 1.00 57.25 194 LEU A C 1
ATOM 1566 O O . LEU A 1 194 ? -9.341 -1.479 -1.927 1.00 57.25 194 LEU A O 1
ATOM 1570 N N . ILE A 1 195 ? -10.232 -3.550 -1.886 1.00 52.47 195 ILE A N 1
ATOM 1571 C CA . ILE A 1 195 ? -8.981 -4.311 -1.777 1.00 52.47 195 ILE A CA 1
ATOM 1572 C C . ILE A 1 195 ? -8.603 -4.893 -3.139 1.00 52.47 195 ILE A C 1
ATOM 1574 O O . ILE A 1 195 ? -7.431 -4.930 -3.499 1.00 52.47 195 ILE A O 1
ATOM 1578 N N . THR A 1 196 ? -9.600 -5.281 -3.930 1.00 48.94 196 THR A N 1
ATOM 1579 C CA . THR A 1 196 ? -9.420 -5.651 -5.331 1.00 48.94 196 THR A CA 1
ATOM 1580 C C . THR A 1 196 ? -9.446 -4.368 -6.161 1.00 48.94 196 THR A C 1
ATOM 1582 O O . THR A 1 196 ? -10.516 -3.795 -6.373 1.00 48.94 196 THR A O 1
ATOM 1585 N N . GLY A 1 197 ? -8.280 -3.870 -6.581 1.00 48.59 197 GLY A N 1
ATOM 1586 C CA . GLY A 1 197 ? -8.211 -2.821 -7.603 1.00 48.59 197 GLY A CA 1
ATOM 1587 C C . GLY A 1 197 ? -8.979 -3.233 -8.864 1.00 48.59 197 GLY A C 1
ATOM 1588 O O . GLY A 1 197 ? -9.249 -4.416 -9.065 1.00 48.59 197 GLY A O 1
ATOM 1589 N N . ASP A 1 198 ? -9.358 -2.261 -9.698 1.00 43.97 198 ASP A N 1
ATOM 1590 C CA . ASP A 1 198 ? -9.944 -2.556 -11.009 1.00 43.97 198 ASP A CA 1
ATOM 1591 C C . ASP A 1 198 ? -8.980 -3.478 -11.781 1.00 43.97 198 ASP A C 1
ATOM 1593 O O . ASP A 1 198 ? -7.841 -3.068 -12.030 1.00 43.97 198 ASP A O 1
ATOM 1597 N N . PRO A 1 199 ? -9.392 -4.706 -12.149 1.00 43.00 199 PRO A N 1
ATOM 1598 C CA . PRO A 1 199 ? -8.530 -5.637 -12.873 1.00 43.00 199 PRO A CA 1
ATOM 1599 C C . PRO A 1 199 ? -8.081 -5.086 -14.234 1.00 43.00 199 PRO A C 1
ATOM 1601 O O . PRO A 1 199 ? -7.106 -5.573 -14.796 1.00 43.00 199 PRO A O 1
ATOM 1604 N N . ASN A 1 200 ? -8.741 -4.042 -14.748 1.00 35.38 200 ASN A N 1
ATOM 1605 C CA . ASN A 1 200 ? -8.366 -3.373 -15.993 1.00 35.38 200 ASN A CA 1
ATOM 1606 C C . ASN A 1 200 ? -7.268 -2.310 -15.828 1.00 35.38 200 ASN A C 1
ATOM 1608 O O . ASN A 1 200 ? -6.913 -1.666 -16.810 1.00 35.38 200 ASN A O 1
ATOM 1612 N N . ASN A 1 201 ? -6.754 -2.094 -14.613 1.00 37.97 201 ASN A N 1
ATOM 1613 C CA . ASN A 1 201 ? -5.754 -1.064 -14.320 1.00 37.97 201 ASN A CA 1
ATOM 1614 C C . ASN A 1 201 ? -4.473 -1.656 -13.701 1.00 37.97 201 ASN A C 1
ATOM 1616 O O . ASN A 1 201 ? -3.844 -1.044 -12.834 1.00 37.97 201 ASN A O 1
ATOM 1620 N N . ILE A 1 202 ? -4.118 -2.874 -14.119 1.00 36.84 202 ILE A N 1
ATOM 1621 C CA . ILE A 1 202 ? -2.834 -3.507 -13.814 1.00 36.84 202 ILE A CA 1
ATOM 1622 C C . ILE A 1 202 ? -1.887 -3.207 -14.985 1.00 36.84 202 ILE A C 1
ATOM 1624 O O . ILE A 1 202 ? -1.953 -3.874 -16.015 1.00 36.84 202 ILE A O 1
ATOM 1628 N N . ILE A 1 203 ? -1.000 -2.228 -14.748 1.00 40.19 203 ILE A N 1
ATOM 1629 C CA . ILE A 1 203 ? 0.083 -1.702 -15.615 1.00 40.19 203 ILE A CA 1
ATOM 1630 C C . ILE A 1 203 ? -0.383 -0.745 -16.721 1.00 40.19 203 ILE A C 1
ATOM 1632 O O . ILE A 1 203 ? -1.083 -1.172 -17.663 1.00 40.19 203 ILE A O 1
#

Mean predicted aligned error: 15.81 Å

Solvent-accessible surface area (backbone atoms only — not comparable to full-atom values): 12708 Å² total; per-residue (Å²): 95,70,68,65,47,49,56,51,48,55,57,43,55,73,68,74,54,87,60,47,55,66,59,54,35,53,51,47,49,53,48,44,55,51,53,63,72,69,55,76,90,70,95,69,95,70,90,74,78,84,70,75,40,71,70,53,51,54,52,47,33,63,74,68,70,46,82,81,61,58,68,69,58,64,57,78,70,37,38,60,68,62,41,55,55,44,54,55,51,50,55,47,51,39,62,76,70,65,59,52,75,93,73,64,79,88,61,88,77,35,55,77,55,92,88,49,80,88,82,73,83,50,100,91,51,88,80,79,70,56,64,78,60,16,52,71,80,72,37,67,54,72,71,42,47,52,59,51,48,52,54,50,51,52,53,49,52,50,52,53,50,50,56,46,30,73,74,64,77,46,54,73,72,59,47,61,73,68,63,46,71,65,59,55,51,52,60,53,63,77,52,57,73,77,73,53,68,67,84,90,70,74,129

Sequence (203 aa):
MEQSLTVWIEDMTKTRLSLDGNVVKQKALKIFNYLNSTEQPSTDEDNHQFVASKCWFEKFKKRHSLHSLKIQGERASADAEAADKYSVKLAKIIKEHDYLPDQIFNADETDNAPSHATDLYHPNIQVEFLPPNTTSLLQPLDQGIIATFKAYYIRKSFELILEKMELSNTTVKEFCKQFSILNCVEIVATKPQLITGDPNNII

Radius of gyration: 23.9 Å; Cα contacts (8 Å, |Δi|>4): 119; chains: 1; bounding box: 43×76×48 Å

InterPro domains:
  IPR004875 DDE superfamily endonuclease domain [PF03184] (111-189)
  IPR006600 HTH CenpB-type DNA-binding domain [PF03221] (1-68)
  IPR006600 HTH CenpB-type DNA-binding domain [PS51253] (1-70)
  IPR006600 HTH CenpB-type DNA-binding domain [SM00674] (1-70)
  IPR009057 Homedomain-like superfamily [SSF46689] (1-64)
  IPR050863 Centromere and Transposable Element-Derived Protein [PTHR19303] (1-111)

Foldseek 3Di:
DLVVLVVVVVVVVVVVDQDALVNSLVVVLVVVVVVVVPDDDDPDDDPPRDHSDPVVSVVSCVVSVVPVNDHPPLVVQADVVLLVVVVVVVVVVCVVVVDDLVNDDADPLLAPDPPHDPDDDDPPDDRDRRPHSHCCPHHVCNVCLVVVVVVQLVVLVVVVLVVCCVVPVDDSVVVVVVDDVVSVVVSCVVCVPSVDDDSVPDD